Protein AF-A0A6A5ACH9-F1 (afdb_monomer_lite)

pLDDT: mean 72.65, std 21.01, range [27.64, 95.56]

Structure (mmCIF, N/CA/C/O backbone):
data_AF-A0A6A5ACH9-F1
#
_entry.id   AF-A0A6A5ACH9-F1
#
loop_
_atom_site.group_PDB
_atom_site.id
_atom_site.type_symbol
_atom_site.label_atom_id
_atom_site.label_alt_id
_atom_site.label_comp_id
_atom_site.label_asym_id
_atom_site.label_entity_id
_atom_site.label_seq_id
_atom_site.pdbx_PDB_ins_code
_atom_site.Cartn_x
_atom_site.Cartn_y
_atom_site.Cartn_z
_atom_site.occupancy
_atom_site.B_iso_or_equiv
_atom_site.auth_seq_id
_atom_site.auth_comp_id
_atom_site.auth_asym_id
_atom_site.auth_atom_id
_atom_site.pdbx_PDB_model_num
ATOM 1 N N . MET A 1 1 ? -10.167 -2.048 33.222 1.00 48.50 1 MET A N 1
ATOM 2 C CA . MET A 1 1 ? -8.879 -2.148 32.497 1.00 48.50 1 MET A CA 1
ATOM 3 C C . MET A 1 1 ? -8.522 -0.881 31.707 1.00 48.50 1 MET A C 1
ATOM 5 O O . MET A 1 1 ? -7.347 -0.574 31.632 1.00 48.50 1 MET A O 1
ATOM 9 N N . LEU A 1 2 ? -9.482 -0.082 31.213 1.00 47.81 2 LEU A N 1
ATOM 10 C CA . LEU A 1 2 ? -9.213 1.185 30.493 1.00 47.81 2 LEU A CA 1
ATOM 11 C C . LEU A 1 2 ? -8.989 2.432 31.388 1.00 47.81 2 LEU A C 1
ATOM 13 O O . LEU A 1 2 ? -8.495 3.450 30.918 1.00 47.81 2 LEU A O 1
ATOM 17 N N . GLU A 1 3 ? -9.281 2.354 32.691 1.00 50.78 3 GLU A N 1
ATOM 18 C CA . GLU A 1 3 ? -9.073 3.447 33.671 1.00 50.78 3 GLU A CA 1
ATOM 19 C C . GLU A 1 3 ? -7.608 3.620 34.133 1.00 50.78 3 GLU A C 1
ATOM 21 O O . GLU A 1 3 ? -7.278 4.561 34.860 1.00 50.78 3 GLU A O 1
ATOM 26 N N . GLY A 1 4 ? -6.711 2.706 33.745 1.00 44.31 4 GLY A N 1
ATOM 27 C CA . GLY A 1 4 ? -5.273 2.834 34.016 1.00 44.31 4 GLY A CA 1
ATOM 28 C C . GLY A 1 4 ? -4.595 3.850 33.094 1.00 44.31 4 GLY A C 1
ATOM 29 O O . GLY A 1 4 ? -3.718 4.595 33.520 1.00 44.31 4 GLY A O 1
ATOM 30 N N . TRP A 1 5 ? -5.057 3.953 31.846 1.00 49.12 5 TRP A N 1
ATOM 31 C CA . TRP A 1 5 ? -4.367 4.715 30.805 1.00 49.12 5 TRP A CA 1
ATOM 32 C C . TRP A 1 5 ? -4.503 6.241 30.966 1.00 49.12 5 TRP A C 1
ATOM 34 O O . TRP A 1 5 ? -3.540 6.975 30.750 1.00 49.12 5 TRP A O 1
ATOM 44 N N . LYS A 1 6 ? -5.643 6.739 31.474 1.00 50.31 6 LYS A N 1
ATOM 45 C CA . LYS A 1 6 ? -5.823 8.181 31.754 1.00 50.31 6 LYS A CA 1
ATOM 46 C C . LYS A 1 6 ? -4.863 8.722 32.823 1.00 50.31 6 LYS A C 1
ATOM 48 O O . LYS A 1 6 ? -4.535 9.905 32.791 1.00 50.31 6 LYS A O 1
ATOM 53 N N . ARG A 1 7 ? -4.393 7.884 33.758 1.00 49.78 7 ARG A N 1
ATOM 54 C CA . ARG A 1 7 ? -3.519 8.324 34.864 1.00 49.78 7 ARG A CA 1
ATOM 55 C C . ARG A 1 7 ? -2.074 8.565 34.432 1.00 49.78 7 ARG A C 1
ATOM 57 O O . ARG A 1 7 ? -1.426 9.447 34.984 1.00 49.78 7 ARG A O 1
ATOM 64 N N . HIS A 1 8 ? -1.589 7.855 33.415 1.00 46.91 8 HIS A N 1
ATOM 65 C CA . HIS A 1 8 ? -0.222 8.040 32.920 1.00 46.91 8 HIS A CA 1
ATOM 66 C C . HIS A 1 8 ? -0.075 9.258 31.995 1.00 46.91 8 HIS A C 1
ATOM 68 O O . HIS A 1 8 ? 0.982 9.878 31.983 1.00 46.91 8 HIS A O 1
ATOM 74 N N . ALA A 1 9 ? -1.143 9.677 31.305 1.00 51.69 9 ALA A N 1
ATOM 75 C CA . ALA A 1 9 ? -1.126 10.889 30.479 1.00 51.69 9 ALA A CA 1
ATOM 76 C C . ALA A 1 9 ? -1.218 12.201 31.293 1.00 51.69 9 ALA A C 1
ATOM 78 O O . ALA A 1 9 ? -0.785 13.249 30.818 1.00 51.69 9 ALA A O 1
ATOM 79 N N . ALA A 1 10 ? -1.760 12.163 32.518 1.00 45.56 10 ALA A N 1
ATOM 80 C CA . ALA A 1 10 ? -1.942 13.351 33.362 1.00 45.56 10 ALA A CA 1
ATOM 81 C C . ALA A 1 10 ? -0.719 13.695 34.239 1.00 45.56 10 ALA A C 1
ATOM 83 O O . ALA A 1 10 ? -0.512 14.860 34.565 1.00 45.56 10 ALA A O 1
ATOM 84 N N . ASN A 1 11 ? 0.124 12.713 34.581 1.00 41.78 11 ASN A N 1
ATOM 85 C CA . ASN A 1 11 ? 1.263 12.902 35.493 1.00 41.78 11 ASN A CA 1
ATOM 86 C C . ASN A 1 11 ? 2.540 13.464 34.834 1.00 41.78 11 ASN A C 1
ATOM 88 O O . ASN A 1 11 ? 3.544 13.655 35.513 1.00 41.78 11 ASN A O 1
ATOM 92 N N . GLY A 1 12 ? 2.518 13.765 33.531 1.00 38.44 12 GLY A N 1
ATOM 93 C CA . GLY A 1 12 ? 3.662 14.338 32.807 1.00 38.44 12 GLY A CA 1
ATOM 94 C C . GLY A 1 12 ? 3.820 15.861 32.921 1.00 38.44 12 GLY A C 1
ATOM 95 O O . GLY A 1 12 ? 4.701 16.424 32.277 1.00 38.44 12 GLY A O 1
ATOM 96 N N . LYS A 1 13 ? 2.968 16.557 33.688 1.00 44.19 13 LYS A N 1
ATOM 97 C CA . LYS A 1 13 ? 3.004 18.025 33.816 1.00 44.19 13 LYS A CA 1
ATOM 98 C C . LYS A 1 13 ? 2.769 18.500 35.248 1.00 44.19 13 LYS A C 1
ATOM 100 O O . LYS A 1 13 ? 1.754 19.126 35.510 1.00 44.19 13 LYS A O 1
ATOM 105 N N . THR A 1 14 ? 3.716 18.284 36.155 1.00 36.59 14 THR A N 1
ATOM 106 C CA . THR A 1 14 ? 3.817 19.109 37.375 1.00 36.59 14 THR A CA 1
ATOM 107 C C . THR A 1 14 ? 5.242 19.078 37.916 1.00 36.59 14 THR A C 1
ATOM 109 O O . THR A 1 14 ? 5.648 18.093 38.529 1.00 36.59 14 THR A O 1
ATOM 112 N N . LEU A 1 15 ? 5.985 20.169 37.722 1.00 35.44 15 LEU A N 1
ATOM 113 C CA . LEU A 1 15 ? 7.202 20.468 38.473 1.00 35.44 15 LEU A CA 1
ATOM 114 C C . LEU A 1 15 ? 7.082 21.869 39.092 1.00 35.44 15 LEU A C 1
ATOM 116 O O . LEU A 1 15 ? 7.004 22.854 38.363 1.00 35.44 15 LEU A O 1
ATOM 120 N N . SER A 1 16 ? 7.161 21.904 40.430 1.00 30.75 16 SER A N 1
ATOM 121 C CA . SER A 1 16 ? 7.365 23.064 41.327 1.00 30.75 16 SER A CA 1
ATOM 122 C C . SER A 1 16 ? 6.200 24.078 41.384 1.00 30.75 16 SER A C 1
ATOM 124 O O . SER A 1 16 ? 5.594 24.369 40.366 1.00 30.75 16 SER A O 1
ATOM 126 N N . THR A 1 17 ? 5.754 24.625 42.518 1.00 29.67 17 THR A N 1
ATOM 127 C CA . THR A 1 17 ? 6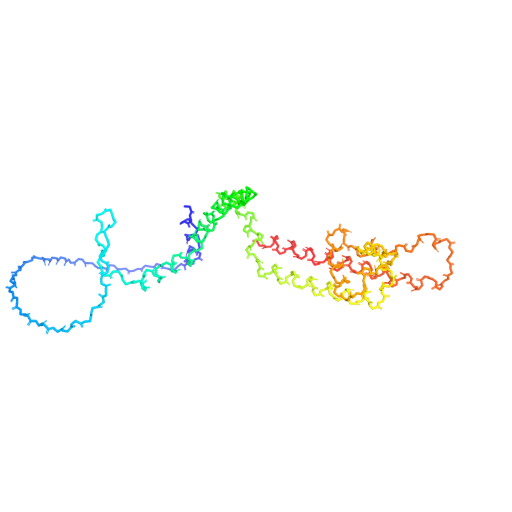.406 25.030 43.778 1.00 29.67 17 THR A CA 1
ATOM 128 C C . THR A 1 17 ? 5.392 25.034 44.950 1.00 29.67 17 THR A C 1
ATOM 130 O O . THR A 1 17 ? 4.183 25.090 44.754 1.00 29.67 17 THR A O 1
ATOM 133 N N . SER A 1 18 ? 5.907 24.962 46.181 1.00 30.06 18 SER A N 1
ATOM 134 C CA . SER A 1 18 ? 5.222 25.023 47.498 1.00 30.06 18 SER A CA 1
ATOM 135 C C . SER A 1 18 ? 5.418 26.428 48.135 1.00 30.06 18 SER A C 1
ATOM 137 O O . SER A 1 18 ? 6.203 27.185 47.558 1.00 30.06 18 SER A O 1
ATOM 139 N N . PRO A 1 19 ? 4.992 26.759 49.383 1.00 45.00 19 PRO A N 1
ATOM 140 C CA . PRO A 1 19 ? 3.707 26.620 50.112 1.00 45.00 19 PRO A CA 1
ATOM 141 C C . PRO A 1 19 ? 3.198 27.969 50.714 1.00 45.00 19 PRO A C 1
ATOM 143 O O . PRO A 1 19 ? 3.936 28.950 50.757 1.00 45.00 19 PRO A O 1
ATOM 146 N N . GLY A 1 20 ? 1.994 28.008 51.316 1.00 27.64 20 GLY A N 1
ATOM 147 C CA . GLY A 1 20 ? 1.653 29.080 52.274 1.00 27.64 20 GLY A CA 1
ATOM 148 C C . GLY A 1 20 ? 0.203 29.172 52.786 1.00 27.64 20 GLY A C 1
ATOM 149 O O . GLY A 1 20 ? -0.678 29.576 52.046 1.00 27.64 20 GLY A O 1
ATOM 150 N N . HIS A 1 21 ? 0.047 28.899 54.090 1.00 30.17 21 HIS A N 1
ATOM 151 C CA . HIS A 1 21 ? -0.890 29.466 55.088 1.00 30.17 21 HIS A CA 1
ATOM 152 C C . HIS A 1 21 ? -2.414 29.158 55.153 1.00 30.17 21 HIS A C 1
ATOM 154 O O . HIS A 1 21 ? -3.197 29.475 54.270 1.00 30.17 21 HIS A O 1
ATOM 160 N N . ALA A 1 22 ? -2.750 28.556 56.310 1.00 30.62 22 ALA A N 1
ATOM 161 C CA . ALA A 1 22 ? -3.884 28.680 57.244 1.00 30.62 22 ALA A CA 1
ATOM 162 C C . ALA A 1 22 ? -5.086 29.597 56.925 1.00 30.62 22 ALA A C 1
ATOM 164 O O . ALA A 1 22 ? -4.898 30.738 56.530 1.00 30.62 22 ALA A O 1
ATOM 165 N N . ASP A 1 23 ? -6.309 29.121 57.230 1.00 32.22 23 ASP A N 1
ATOM 166 C CA . ASP A 1 23 ? -7.127 29.645 58.348 1.00 32.22 23 ASP A CA 1
ATOM 167 C C . ASP A 1 23 ? -8.484 28.907 58.541 1.00 32.22 23 ASP A C 1
ATOM 169 O O . ASP A 1 23 ? -9.259 28.702 57.614 1.00 32.22 23 ASP A O 1
ATOM 173 N N . THR A 1 24 ? -8.705 28.482 59.792 1.00 34.56 24 THR A N 1
ATOM 174 C CA . THR A 1 24 ? -9.874 28.676 60.687 1.00 34.56 24 THR A CA 1
ATOM 175 C C . THR A 1 24 ? -11.333 28.312 60.277 1.00 34.56 24 THR A C 1
ATOM 177 O O . THR A 1 24 ? -11.920 28.839 59.341 1.00 34.56 24 THR A O 1
ATOM 180 N N . PHE A 1 25 ? -11.937 27.444 61.114 1.00 29.47 25 PHE A N 1
ATOM 181 C CA . PHE A 1 25 ? -13.373 27.125 61.382 1.00 29.47 25 PHE A CA 1
ATOM 182 C C . PHE A 1 25 ? -14.210 28.387 61.804 1.00 29.47 25 PHE A C 1
ATOM 184 O O . PHE A 1 25 ? -13.578 29.432 61.929 1.00 29.47 25 PHE A O 1
ATOM 191 N N . PRO A 1 26 ? -15.541 28.383 62.150 1.00 46.25 26 PRO A N 1
ATOM 192 C CA . PRO A 1 26 ? -16.513 27.283 62.343 1.00 46.25 26 PRO A CA 1
ATOM 193 C C . PRO A 1 26 ? -18.017 27.510 61.926 1.00 46.25 26 PRO A C 1
ATOM 195 O O . PRO A 1 26 ? -18.515 28.618 61.786 1.00 46.25 26 PRO A O 1
ATOM 198 N N . SER A 1 27 ? -18.765 26.391 61.899 1.00 32.97 27 SER A N 1
ATOM 199 C CA . SER A 1 27 ? -20.094 26.109 62.517 1.00 32.97 27 SER A CA 1
ATOM 200 C C . SER A 1 27 ? -21.461 26.723 62.103 1.00 32.97 27 SER A C 1
ATOM 202 O O . SER A 1 27 ? -21.700 27.918 62.201 1.00 32.97 27 SER A O 1
ATOM 204 N N . HIS A 1 28 ? -22.414 25.777 61.982 1.00 34.25 28 HIS A N 1
ATOM 205 C CA . HIS A 1 28 ? -23.755 25.688 62.609 1.00 34.25 28 HIS A CA 1
ATOM 206 C C . HIS A 1 28 ? -25.014 26.339 61.984 1.00 34.25 28 HIS A C 1
ATOM 208 O O . HIS A 1 28 ? -25.206 27.545 62.033 1.00 34.25 28 HIS A O 1
ATOM 214 N N . ARG A 1 29 ? -25.983 25.449 61.668 1.00 33.88 29 ARG A N 1
ATOM 215 C CA . ARG A 1 29 ? -27.357 25.348 62.241 1.00 33.88 29 ARG A CA 1
ATOM 216 C C . ARG A 1 29 ? -28.496 25.299 61.196 1.00 33.88 29 ARG A C 1
ATOM 218 O O . ARG A 1 29 ? -28.658 26.178 60.365 1.00 33.88 29 ARG A O 1
ATOM 225 N N . SER A 1 30 ? -29.313 24.254 61.313 1.00 33.53 30 SER A N 1
ATOM 226 C CA . SER A 1 30 ? -30.684 24.056 60.796 1.00 33.53 30 SER A CA 1
ATOM 227 C C . SER A 1 30 ? -31.662 24.059 62.006 1.00 33.53 30 SER A C 1
ATOM 229 O O . SER A 1 30 ? -31.142 24.122 63.129 1.00 33.53 30 SER A O 1
ATOM 231 N N . PRO A 1 31 ? -33.008 23.868 61.927 1.00 50.44 31 PRO A N 1
ATOM 232 C CA . PRO A 1 31 ? -34.085 24.033 60.905 1.00 50.44 31 PRO A CA 1
ATOM 233 C C . PRO A 1 31 ? -35.339 24.746 61.570 1.00 50.44 31 PRO A C 1
ATOM 235 O O . PRO A 1 31 ? -35.072 25.544 62.469 1.00 50.44 31 PRO A O 1
ATOM 238 N N . PRO A 1 32 ? -36.668 24.447 61.381 1.00 48.75 32 PRO A N 1
ATOM 239 C CA . PRO A 1 32 ? -37.571 24.032 60.268 1.00 48.75 32 PRO A CA 1
ATOM 240 C C . PRO A 1 32 ? -38.827 25.002 60.121 1.00 48.75 32 PRO A C 1
ATOM 242 O O . PRO A 1 32 ? -38.612 26.206 60.194 1.00 48.75 32 PRO A O 1
ATOM 245 N N . PRO A 1 33 ? -40.111 24.580 59.893 1.00 53.12 33 PRO A N 1
ATOM 246 C CA . PRO A 1 33 ? -40.878 24.645 58.622 1.00 53.12 33 PRO A CA 1
ATOM 247 C C . PRO A 1 33 ? -42.229 25.434 58.702 1.00 53.12 33 PRO A C 1
ATOM 249 O O . PRO A 1 33 ? -42.594 25.857 59.788 1.00 53.12 33 PRO A O 1
ATOM 252 N N . LEU A 1 34 ? -43.009 25.578 57.602 1.00 31.58 34 LEU A N 1
ATOM 253 C CA . LEU A 1 34 ? -44.487 25.351 57.538 1.00 31.58 34 LEU A CA 1
ATOM 254 C C . LEU A 1 34 ? -45.177 25.771 56.205 1.00 31.58 34 LEU A C 1
ATOM 256 O O . LEU A 1 34 ? -44.780 26.725 55.549 1.00 31.58 34 LEU A O 1
ATOM 260 N N . SER A 1 35 ? -46.296 25.070 55.942 1.00 34.38 35 SER A N 1
ATOM 261 C CA . SER A 1 35 ? -47.543 25.415 55.209 1.00 34.38 35 SER A CA 1
ATOM 262 C C . SER A 1 35 ? -47.620 25.479 53.664 1.00 34.38 35 SER A C 1
ATOM 264 O O . SER A 1 35 ? -47.123 26.398 53.024 1.00 34.38 35 SER A O 1
ATOM 266 N N . GLN A 1 36 ? -48.397 24.535 53.104 1.00 34.34 36 GLN A N 1
ATOM 267 C CA . GLN A 1 36 ? -49.281 24.653 51.914 1.00 34.34 36 GLN A CA 1
ATOM 268 C C . GLN A 1 36 ? -50.537 25.524 52.259 1.00 34.34 36 GLN A C 1
ATOM 270 O O . GLN A 1 36 ? -50.683 25.783 53.457 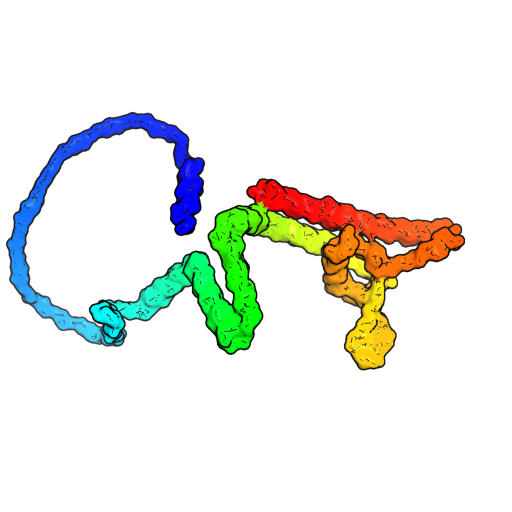1.00 34.34 36 GLN A O 1
ATOM 275 N N . PRO A 1 37 ? -51.489 25.921 51.356 1.00 41.09 37 PRO A N 1
ATOM 276 C CA . PRO A 1 37 ? -51.809 25.381 50.017 1.00 41.09 37 PRO A CA 1
ATOM 277 C C . PRO A 1 37 ? -52.261 26.373 48.893 1.00 41.09 37 PRO A C 1
ATOM 279 O O . PRO A 1 37 ? -52.573 27.536 49.112 1.00 41.09 37 PRO A O 1
ATOM 282 N N . SER A 1 38 ? -52.341 25.815 47.673 1.00 32.03 38 SER A N 1
ATOM 283 C CA . SER A 1 38 ? -53.278 26.069 46.549 1.00 32.03 38 SER A CA 1
ATOM 284 C C . SER A 1 38 ? -53.571 27.491 46.034 1.00 32.03 38 SER A C 1
ATOM 286 O O . SER A 1 38 ? -54.345 28.223 46.636 1.00 32.03 38 SER A O 1
ATOM 288 N N . THR A 1 39 ? -53.183 27.759 44.779 1.00 33.91 39 THR A N 1
ATOM 289 C CA . THR A 1 39 ? -54.060 28.416 43.786 1.00 33.91 39 THR A CA 1
ATOM 290 C C . THR A 1 39 ? -53.836 27.818 42.393 1.00 33.91 39 THR A C 1
ATOM 292 O O . THR A 1 39 ? -52.716 27.594 41.944 1.00 33.91 39 THR A O 1
ATOM 295 N N . SER A 1 40 ? -54.948 27.494 41.745 1.00 33.50 40 SER A N 1
ATOM 296 C CA . SER A 1 40 ? -55.094 26.944 40.401 1.00 33.50 40 SER A CA 1
ATOM 297 C C . SER A 1 40 ? -54.802 27.981 39.316 1.00 33.50 40 SER A C 1
ATOM 299 O O . SER A 1 40 ? -55.417 29.046 39.325 1.00 33.50 40 SER A O 1
ATOM 301 N N . ILE A 1 41 ? -53.983 27.631 38.320 1.00 35.97 41 ILE A N 1
ATOM 302 C CA . ILE A 1 41 ? -54.040 28.253 36.991 1.00 35.97 41 ILE A CA 1
ATOM 303 C C . ILE A 1 41 ? -54.095 27.140 35.947 1.00 35.97 41 ILE A C 1
ATOM 305 O O . ILE A 1 41 ? -53.130 26.421 35.702 1.00 35.97 41 ILE A O 1
ATOM 309 N N . THR A 1 42 ? -55.274 27.002 35.355 1.00 39.81 42 THR A N 1
ATOM 310 C CA . THR A 1 42 ? -55.555 26.230 34.151 1.00 39.81 42 THR A CA 1
ATOM 311 C C . THR A 1 42 ? -55.034 27.025 32.955 1.00 39.81 42 THR A C 1
ATOM 313 O O . THR A 1 42 ? -55.615 28.050 32.608 1.00 39.81 42 THR A O 1
ATOM 316 N N . THR A 1 43 ? -53.975 26.565 32.292 1.00 35.00 43 THR A N 1
ATOM 317 C CA . THR A 1 43 ? -53.620 27.048 30.950 1.00 35.00 43 THR A CA 1
ATOM 318 C C . THR A 1 43 ? -53.213 25.892 30.037 1.00 35.00 43 THR A C 1
ATOM 320 O O . THR A 1 43 ? -52.173 25.266 30.191 1.00 35.00 43 THR A O 1
ATOM 323 N N . LEU A 1 44 ? -54.103 25.652 29.070 1.00 33.38 44 LEU A N 1
ATOM 324 C CA . LEU A 1 44 ? -53.854 25.232 27.690 1.00 33.38 44 LEU A CA 1
ATOM 325 C C . LEU A 1 44 ? -53.005 23.971 27.460 1.00 33.38 44 LEU A C 1
ATOM 327 O O . LEU A 1 44 ? -51.779 23.974 27.403 1.00 33.38 44 LEU A O 1
ATOM 331 N N . SER A 1 45 ? -53.745 22.902 27.172 1.00 40.78 45 SER A N 1
ATOM 332 C CA . SER A 1 45 ? -53.318 21.693 26.482 1.00 40.78 45 SER A CA 1
ATOM 333 C C . SER A 1 45 ? -52.490 21.982 25.221 1.00 40.78 45 SER A C 1
ATOM 335 O O . SER A 1 45 ? -53.032 22.336 24.176 1.00 40.78 45 SER A O 1
ATOM 337 N N . HIS A 1 46 ? -51.192 21.705 25.288 1.00 38.25 46 HIS A N 1
ATOM 338 C CA . HIS A 1 46 ? -50.474 21.100 24.171 1.00 38.25 46 HIS A CA 1
ATOM 339 C C . HIS A 1 46 ? -50.196 19.656 24.576 1.00 38.25 46 HIS A C 1
ATOM 341 O O . HIS A 1 46 ? -49.295 19.379 25.366 1.00 38.25 46 HIS A O 1
ATOM 347 N N . SER A 1 47 ? -51.021 18.738 24.081 1.00 41.94 47 SER A N 1
ATOM 348 C CA . SER A 1 47 ? -50.860 17.294 24.224 1.00 41.94 47 SER A CA 1
ATOM 349 C C . SER A 1 47 ? -49.574 16.837 23.526 1.00 41.94 47 SER A C 1
ATOM 351 O O . SER A 1 47 ? -49.578 16.351 22.398 1.00 41.94 47 SER A O 1
ATOM 353 N N . ALA A 1 48 ? -48.438 16.985 24.208 1.00 45.72 48 ALA A N 1
ATOM 354 C CA . ALA A 1 48 ? -47.290 16.135 23.954 1.00 45.72 48 ALA A CA 1
ATOM 355 C C . ALA A 1 48 ? -47.708 14.725 24.380 1.00 45.72 48 ALA A C 1
ATOM 357 O O . ALA A 1 48 ? -48.040 14.513 25.543 1.00 45.72 48 ALA A O 1
ATOM 358 N N . ALA A 1 49 ? -47.771 13.787 23.436 1.00 46.34 49 ALA A N 1
ATOM 359 C CA . ALA A 1 49 ? -48.071 12.391 23.718 1.00 46.34 49 ALA A CA 1
ATOM 360 C C . ALA A 1 49 ? -47.049 11.842 24.733 1.00 46.34 49 ALA A C 1
ATOM 362 O O . ALA A 1 49 ? -45.930 11.473 24.373 1.00 46.34 49 ALA A O 1
ATOM 363 N N . ALA A 1 50 ? -47.419 11.855 26.015 1.00 48.03 50 ALA A N 1
ATOM 364 C CA . ALA A 1 50 ? -46.668 11.239 27.092 1.00 48.03 50 ALA A CA 1
ATOM 365 C C . ALA A 1 50 ? -46.834 9.726 26.944 1.00 48.03 50 ALA A C 1
ATOM 367 O O . ALA A 1 50 ? -47.900 9.175 27.216 1.00 48.03 50 ALA A O 1
ATOM 368 N N . TYR A 1 51 ? -45.803 9.051 26.441 1.00 54.81 51 TYR A N 1
ATOM 369 C CA . TYR A 1 51 ? -45.765 7.598 26.480 1.00 54.81 51 TYR A CA 1
ATOM 370 C C . TYR A 1 51 ? -45.258 7.194 27.865 1.00 54.81 51 TYR A C 1
ATOM 372 O O . TYR A 1 51 ? -44.067 7.241 28.153 1.00 54.81 51 TYR A O 1
ATOM 380 N N . ASN A 1 52 ? -46.179 6.838 28.755 1.00 51.94 52 ASN A N 1
ATOM 381 C CA . ASN A 1 52 ? -45.819 6.195 30.011 1.00 51.94 52 ASN A CA 1
ATOM 382 C C . ASN A 1 52 ? -45.648 4.705 29.714 1.00 51.94 52 ASN A C 1
ATOM 384 O O . ASN A 1 52 ? -46.622 4.003 29.444 1.00 51.94 52 ASN A O 1
ATOM 388 N N . TRP A 1 53 ? -44.403 4.235 29.698 1.00 53.88 53 TRP A N 1
ATOM 389 C CA . TRP A 1 53 ? -44.072 2.819 29.537 1.00 53.88 53 TRP A CA 1
ATOM 390 C C . TRP A 1 53 ? -43.348 2.329 30.787 1.00 53.88 53 TRP A C 1
ATOM 392 O O . TRP A 1 53 ? -42.341 2.899 31.205 1.00 53.88 53 TRP A O 1
ATOM 402 N N . THR A 1 54 ? -43.876 1.268 31.391 1.00 55.56 54 THR A N 1
ATOM 403 C CA . THR A 1 54 ? -43.328 0.624 32.584 1.00 55.56 54 THR A CA 1
ATOM 404 C C . THR A 1 54 ? -42.593 -0.646 32.183 1.00 55.56 54 THR A C 1
ATOM 406 O O . THR A 1 54 ? -43.200 -1.642 31.800 1.00 55.56 54 THR A O 1
ATOM 409 N N . ILE A 1 55 ? -41.264 -0.631 32.284 1.00 62.62 55 ILE A N 1
ATOM 410 C CA . ILE A 1 55 ? -40.434 -1.830 32.115 1.00 62.62 55 ILE A CA 1
ATOM 411 C C . ILE A 1 55 ? -39.818 -2.142 33.481 1.00 62.62 55 ILE A C 1
ATOM 413 O O . ILE A 1 55 ? -39.056 -1.343 34.019 1.00 62.62 55 ILE A O 1
ATOM 417 N N . GLY A 1 56 ? -40.188 -3.281 34.074 1.00 60.59 56 GLY A N 1
ATOM 418 C CA . GLY A 1 56 ? -39.580 -3.775 35.318 1.00 60.59 56 GLY A CA 1
ATOM 419 C C . GLY A 1 56 ? -39.812 -2.916 36.572 1.00 60.59 56 GLY A C 1
ATOM 420 O O . GLY A 1 56 ? -38.980 -2.936 37.470 1.00 60.59 56 GLY A O 1
ATOM 421 N N . GLY A 1 57 ? -40.907 -2.149 36.645 1.00 60.41 57 GLY A N 1
ATOM 422 C CA . GLY A 1 57 ? -41.246 -1.325 37.819 1.00 60.41 57 GLY A CA 1
ATOM 423 C C . GLY A 1 57 ? -40.623 0.077 37.842 1.00 60.41 57 GLY A C 1
ATOM 424 O O . GLY A 1 57 ? -40.865 0.831 38.781 1.00 60.41 57 GLY A O 1
ATOM 425 N N . VAL A 1 58 ? -39.876 0.459 36.803 1.00 62.91 58 VAL A N 1
ATOM 426 C CA . VAL A 1 58 ? -39.349 1.820 36.629 1.00 62.91 58 VAL A CA 1
ATOM 427 C C . VAL A 1 58 ? -40.351 2.638 35.807 1.00 62.91 58 VAL A C 1
ATOM 429 O O . VAL A 1 58 ? -40.686 2.266 34.681 1.00 62.91 58 VAL A O 1
ATOM 432 N N . GLN A 1 59 ? -40.872 3.725 36.386 1.00 59.50 59 GLN A N 1
ATOM 433 C CA . GLN A 1 59 ? -41.799 4.649 35.723 1.00 59.50 59 GLN A CA 1
ATOM 434 C C . GLN A 1 59 ? -40.991 5.651 34.891 1.00 59.50 59 GLN A C 1
ATOM 436 O O . GLN A 1 59 ? -40.319 6.524 35.440 1.00 59.50 59 GLN A O 1
ATOM 441 N N . PHE A 1 60 ? -41.024 5.511 33.566 1.00 62.09 60 PHE A N 1
ATOM 442 C CA . PHE A 1 60 ? -40.394 6.461 32.652 1.00 62.09 60 PHE A CA 1
ATOM 443 C C . PHE A 1 60 ? -41.412 7.530 32.257 1.00 62.09 60 PHE A C 1
ATOM 445 O O . PHE A 1 60 ? -42.167 7.364 31.303 1.00 62.09 60 PHE A O 1
ATOM 452 N N . GLU A 1 61 ? -41.449 8.621 33.017 1.00 61.94 61 GLU A N 1
ATOM 453 C CA . GLU A 1 61 ? -42.354 9.743 32.774 1.00 61.94 61 GLU A CA 1
ATOM 454 C C . GLU A 1 61 ? -41.669 10.799 31.886 1.00 61.94 61 GLU A C 1
ATOM 456 O O . GLU A 1 61 ? -40.536 11.209 32.140 1.00 61.94 61 GLU A O 1
ATOM 461 N N . ASN A 1 62 ? -42.342 11.235 30.815 1.00 60.59 62 ASN A N 1
ATOM 462 C CA . ASN A 1 62 ? -41.897 12.313 29.915 1.00 60.59 62 ASN A CA 1
ATOM 463 C C . ASN A 1 62 ? -40.526 12.123 29.231 1.00 60.59 62 ASN A C 1
ATOM 465 O O . ASN A 1 62 ? -39.777 13.086 29.027 1.00 60.59 62 ASN A O 1
ATOM 469 N N . VAL A 1 63 ? -40.182 10.908 28.801 1.00 68.00 63 VAL A N 1
ATOM 470 C CA . VAL A 1 63 ? -38.940 10.711 28.044 1.00 68.00 63 VAL A CA 1
ATOM 471 C C . VAL A 1 63 ? -39.109 11.285 26.631 1.00 68.00 63 VAL A C 1
ATOM 473 O O . VAL A 1 63 ? -39.758 10.717 25.767 1.00 68.00 63 VAL A O 1
ATOM 476 N N . ARG A 1 64 ? -38.541 12.450 26.327 1.00 77.88 64 ARG A N 1
ATOM 477 C CA . ARG A 1 64 ? -38.608 12.987 24.956 1.00 77.88 64 ARG A CA 1
ATOM 478 C C . ARG A 1 64 ? -37.757 12.106 24.029 1.00 77.88 64 ARG A C 1
ATOM 480 O O . ARG A 1 64 ? -36.568 11.935 24.288 1.00 77.88 64 ARG A O 1
ATOM 487 N N . LEU A 1 65 ? -38.326 11.587 22.933 1.00 78.00 65 LEU A N 1
ATOM 488 C CA . LEU A 1 65 ? -37.618 10.706 21.980 1.00 78.00 65 LEU A CA 1
ATOM 489 C C . LEU A 1 65 ? -36.303 11.334 21.476 1.00 78.00 65 LEU A C 1
ATOM 491 O O . LEU A 1 65 ? -35.287 10.664 21.328 1.00 78.00 65 LEU A O 1
ATOM 495 N N . THR A 1 66 ? -36.293 12.659 21.310 1.00 80.50 66 THR A N 1
ATOM 496 C CA . THR A 1 66 ? -35.108 13.458 20.967 1.00 80.50 66 THR A CA 1
ATOM 497 C C . THR A 1 66 ? -33.958 13.290 21.970 1.00 80.50 66 THR A C 1
ATOM 499 O O . THR A 1 66 ? -32.798 13.257 21.565 1.00 80.50 66 THR A O 1
ATOM 502 N N . ASN A 1 67 ? -34.253 13.141 23.265 1.00 83.44 67 ASN A N 1
ATOM 503 C CA . ASN A 1 67 ? -33.245 12.954 24.312 1.00 83.44 67 ASN A CA 1
ATOM 504 C C . ASN A 1 67 ? -32.691 11.525 24.309 1.00 83.44 67 ASN A C 1
ATOM 506 O O . ASN A 1 67 ? -31.499 11.346 24.556 1.00 83.44 67 ASN A O 1
ATOM 510 N N . ILE A 1 68 ? -33.524 10.531 23.971 1.00 85.44 68 ILE A N 1
ATOM 511 C CA . ILE A 1 68 ? -33.075 9.148 23.756 1.00 85.44 68 ILE A CA 1
ATOM 512 C C . ILE A 1 68 ? -32.127 9.103 22.565 1.00 85.44 68 ILE A C 1
ATOM 514 O O . ILE A 1 68 ? -31.020 8.601 22.698 1.00 85.44 68 ILE A O 1
ATOM 518 N N . VAL A 1 69 ? -32.519 9.669 21.421 1.00 86.56 69 VAL A N 1
ATOM 519 C CA . VAL A 1 69 ? -31.683 9.664 20.210 1.00 86.56 69 VAL A CA 1
ATOM 520 C C . VAL A 1 69 ? -30.368 10.410 20.449 1.00 86.56 69 VAL A C 1
ATOM 522 O O . VAL A 1 69 ? -29.311 9.935 20.043 1.00 86.56 69 VAL A O 1
ATOM 525 N N . ARG A 1 70 ? -30.395 11.537 21.174 1.00 84.69 70 ARG A N 1
ATOM 526 C CA . ARG A 1 70 ? -29.176 12.278 21.535 1.00 84.69 70 ARG A CA 1
ATOM 527 C C . ARG A 1 70 ? -28.279 11.493 22.502 1.00 84.69 70 ARG A C 1
ATOM 529 O O . ARG A 1 70 ? -27.064 11.496 22.319 1.00 84.69 70 ARG A O 1
ATOM 536 N N . SER A 1 71 ? -28.861 10.799 23.485 1.00 86.31 71 SER A N 1
ATOM 537 C CA . SER A 1 71 ? -28.120 9.906 24.394 1.00 86.31 71 SER A CA 1
ATOM 538 C C . SER A 1 71 ? -27.535 8.698 23.670 1.00 86.31 71 SER A C 1
ATOM 540 O O . SER A 1 71 ? -26.379 8.355 23.895 1.00 86.31 71 SER A O 1
ATOM 542 N N . LEU A 1 72 ? -28.301 8.080 22.770 1.00 87.31 72 LEU A N 1
ATOM 543 C CA . LEU A 1 72 ? -27.850 6.953 21.962 1.00 87.31 72 LEU A CA 1
ATOM 544 C C . LEU A 1 72 ? -26.719 7.377 21.023 1.00 87.31 72 LEU A C 1
ATOM 546 O O . LEU A 1 72 ? -25.722 6.672 20.914 1.00 87.31 72 LEU A O 1
ATOM 550 N N . GLY A 1 73 ? -26.832 8.561 20.415 1.00 87.00 73 GLY A N 1
ATOM 551 C CA . GLY A 1 73 ? -25.752 9.174 19.650 1.00 87.00 73 GLY A CA 1
ATOM 552 C C . GLY A 1 73 ? -24.491 9.326 20.497 1.00 87.00 73 GLY A C 1
ATOM 553 O O . GLY A 1 73 ? -23.449 8.796 20.132 1.00 87.00 73 GLY A O 1
ATOM 554 N N . PHE A 1 74 ? -24.583 9.959 21.671 1.00 89.06 74 PHE A N 1
ATOM 555 C CA . PHE A 1 74 ? -23.431 10.104 22.569 1.00 89.06 74 PHE A CA 1
ATOM 556 C C . PHE A 1 74 ? -22.807 8.752 22.953 1.00 89.06 74 PHE A C 1
ATOM 558 O O . PHE A 1 74 ? -21.584 8.615 22.962 1.00 89.06 74 PHE A O 1
ATOM 565 N N . LEU A 1 75 ? -23.627 7.732 23.209 1.00 89.19 75 LEU A N 1
ATOM 566 C CA . LEU A 1 75 ? -23.157 6.382 23.515 1.00 89.19 75 LEU A CA 1
ATOM 567 C C . LEU A 1 75 ? -22.414 5.748 22.326 1.00 89.19 75 LEU A C 1
ATOM 569 O O . LEU A 1 75 ? -21.329 5.203 22.516 1.00 89.19 75 LEU A O 1
ATOM 573 N N . LEU A 1 76 ? -22.930 5.898 21.104 1.00 88.19 76 LEU A N 1
ATOM 574 C CA . LEU A 1 76 ? -22.298 5.409 19.871 1.00 88.19 76 LEU A CA 1
ATOM 575 C C . LEU A 1 76 ? -21.086 6.236 19.415 1.00 88.19 76 LEU A C 1
ATOM 577 O O . LEU A 1 76 ? -20.337 5.785 18.560 1.00 88.19 76 LEU A O 1
ATOM 581 N N . LEU A 1 77 ? -20.849 7.423 19.973 1.00 90.81 77 LEU A N 1
ATOM 582 C CA . LEU A 1 77 ? -19.615 8.181 19.736 1.00 90.81 77 LEU A CA 1
ATOM 583 C C . LEU A 1 77 ? -18.440 7.690 20.600 1.00 90.81 77 LEU A C 1
ATOM 585 O O . LEU A 1 77 ? -17.291 8.041 20.332 1.00 90.81 77 LEU A O 1
ATOM 589 N N . ASN A 1 78 ? -18.696 6.886 21.636 1.00 94.50 78 ASN A N 1
ATOM 590 C CA . ASN A 1 78 ? -17.634 6.366 22.489 1.00 94.50 78 ASN A CA 1
ATOM 591 C C . ASN A 1 78 ? -16.973 5.132 21.840 1.00 94.50 78 ASN A C 1
ATOM 593 O O . ASN A 1 78 ? -17.643 4.111 21.666 1.00 94.50 78 ASN A O 1
ATOM 597 N N . PRO A 1 79 ? -15.652 5.146 21.572 1.00 88.75 79 PRO A N 1
ATOM 598 C CA . PRO A 1 79 ? -14.979 4.090 20.804 1.00 88.75 79 PRO A CA 1
ATOM 599 C C . PRO A 1 79 ? -15.055 2.710 21.471 1.00 88.75 79 PRO A C 1
ATOM 601 O O . PRO A 1 79 ? -15.149 1.693 20.794 1.00 88.75 79 PRO A O 1
ATOM 604 N N . VAL A 1 80 ? -15.085 2.673 22.806 1.00 89.12 80 VAL A N 1
ATOM 605 C CA . VAL A 1 80 ? -15.233 1.438 23.591 1.00 89.12 80 VAL A CA 1
ATOM 606 C C . VAL A 1 80 ? -16.596 0.787 23.355 1.00 89.12 80 VAL A C 1
ATOM 608 O O . VAL A 1 80 ? -16.685 -0.425 23.214 1.00 89.12 80 VAL A O 1
ATOM 611 N N . TYR A 1 81 ? -17.668 1.578 23.286 1.00 92.19 81 TYR A N 1
ATOM 612 C CA . TYR A 1 81 ? -19.006 1.040 23.040 1.00 92.19 81 TYR A CA 1
ATOM 613 C C . TYR A 1 81 ? -19.188 0.666 21.572 1.00 92.19 81 TYR A C 1
ATOM 615 O O . TYR A 1 81 ? -19.768 -0.379 21.292 1.00 92.19 81 TYR A O 1
ATOM 623 N N . VAL A 1 82 ? -18.633 1.454 20.644 1.00 92.81 82 VAL A N 1
ATOM 624 C CA . VAL A 1 82 ? -18.592 1.097 19.216 1.00 92.81 82 VAL A CA 1
ATOM 625 C C . VAL A 1 82 ? -17.925 -0.258 19.022 1.00 92.81 82 VAL A C 1
ATOM 627 O O . VAL A 1 82 ? -18.472 -1.096 18.312 1.00 92.81 82 VAL A O 1
ATOM 630 N N . TYR A 1 83 ? -16.804 -0.506 19.703 1.00 92.44 83 TYR A N 1
ATOM 631 C CA . TYR A 1 83 ? -16.121 -1.796 19.672 1.00 92.44 83 TYR A CA 1
ATOM 632 C C . TYR A 1 83 ? -17.051 -2.959 20.049 1.00 92.44 83 TYR A C 1
ATOM 634 O O . TYR A 1 83 ? -17.208 -3.897 19.271 1.00 92.44 83 TYR A O 1
ATOM 642 N N . TYR A 1 84 ? -17.733 -2.876 21.196 1.00 92.69 84 TYR A N 1
ATOM 643 C CA . TYR A 1 84 ? -18.642 -3.938 21.642 1.00 92.69 84 TYR A CA 1
ATOM 644 C C . TYR A 1 84 ? -19.888 -4.086 20.758 1.00 92.69 84 TYR A C 1
ATOM 646 O O . TYR A 1 84 ? -20.346 -5.206 20.536 1.00 92.69 84 TYR A O 1
ATOM 654 N N . VAL A 1 85 ? -20.433 -2.984 20.233 1.00 93.12 85 VAL A N 1
ATOM 655 C CA . VAL A 1 85 ? -21.582 -3.015 19.311 1.00 93.12 85 VAL A CA 1
ATOM 656 C C . VAL A 1 85 ? -21.199 -3.677 17.987 1.00 93.12 85 VAL A C 1
ATOM 658 O O . VAL A 1 85 ? -21.958 -4.506 17.491 1.00 93.12 85 VAL A O 1
ATOM 661 N N . VAL A 1 86 ? -20.022 -3.362 17.437 1.00 92.69 86 VAL A N 1
ATOM 662 C CA . VAL A 1 86 ? -19.496 -4.003 16.219 1.00 92.69 86 VAL A CA 1
ATOM 663 C C . VAL A 1 86 ? -19.173 -5.478 16.469 1.00 92.69 86 VAL A C 1
ATOM 665 O O . VAL A 1 86 ? -19.470 -6.322 15.630 1.00 92.69 86 VAL A O 1
ATOM 668 N N . TYR A 1 87 ? -18.622 -5.816 17.634 1.00 93.38 87 TYR A N 1
ATOM 669 C CA . TYR A 1 87 ? -18.377 -7.206 18.020 1.00 93.38 87 TYR A CA 1
ATOM 670 C C . TYR A 1 87 ? -19.685 -8.015 18.071 1.00 93.38 87 TYR A C 1
ATOM 672 O O . TYR A 1 87 ? -19.794 -9.071 17.451 1.00 93.38 87 TYR A O 1
ATOM 680 N N . LEU A 1 88 ? -20.719 -7.480 18.733 1.00 93.44 88 LEU A N 1
ATOM 681 C CA . LEU A 1 88 ? -22.034 -8.118 18.804 1.00 93.44 88 LEU A CA 1
ATOM 682 C C . LEU A 1 88 ? -22.702 -8.219 17.426 1.00 93.44 88 LEU A C 1
ATOM 684 O O . LEU A 1 88 ? -23.301 -9.248 17.111 1.00 93.44 88 LEU A O 1
ATOM 688 N N . SER A 1 89 ? -22.601 -7.180 16.593 1.00 94.00 89 SER A N 1
ATOM 689 C CA . SER A 1 89 ? -23.189 -7.211 15.253 1.00 94.00 89 SER A CA 1
ATOM 690 C C . SER A 1 89 ? -22.520 -8.270 14.375 1.00 94.00 89 SER A C 1
ATOM 692 O O . SER A 1 89 ? -23.226 -9.023 13.705 1.00 94.00 89 SER A O 1
ATOM 694 N N . MET A 1 90 ? -21.193 -8.414 14.447 1.00 94.31 90 MET A N 1
ATOM 695 C CA . MET A 1 90 ? -20.464 -9.479 13.753 1.00 94.31 90 MET A CA 1
ATOM 696 C C . MET A 1 90 ? -20.855 -10.878 14.252 1.00 94.31 90 MET A C 1
ATOM 698 O O . MET A 1 90 ? -20.927 -11.801 13.442 1.00 94.31 90 MET A O 1
ATOM 702 N N . ALA A 1 91 ? -21.163 -11.054 15.543 1.00 94.56 91 ALA A N 1
ATOM 703 C CA . ALA A 1 91 ? -21.655 -12.328 16.084 1.00 94.56 91 ALA A CA 1
ATOM 704 C C . ALA A 1 91 ? -23.032 -12.702 15.511 1.00 94.56 91 ALA A C 1
ATOM 706 O O . ALA A 1 91 ? -23.252 -13.837 15.084 1.00 94.56 91 ALA A O 1
ATOM 707 N N . ILE A 1 92 ? -23.949 -11.729 15.459 1.00 95.56 92 ILE A N 1
ATOM 708 C CA . ILE A 1 92 ? -25.293 -11.909 14.893 1.00 95.56 92 ILE A CA 1
ATOM 709 C C . ILE A 1 92 ? -25.198 -12.210 13.394 1.00 95.56 92 ILE A C 1
ATOM 711 O O . ILE A 1 92 ? -25.856 -13.133 12.918 1.00 95.56 92 ILE A O 1
ATOM 715 N N . LEU A 1 93 ? -24.348 -11.486 12.655 1.00 95.12 93 LEU A N 1
ATOM 716 C CA . LEU A 1 93 ? -24.095 -11.757 11.238 1.00 95.12 93 LEU A CA 1
ATOM 717 C C . LEU A 1 93 ? -23.444 -13.133 11.018 1.00 95.12 93 LEU A C 1
ATOM 719 O O . LEU A 1 93 ? -23.744 -13.784 10.021 1.00 95.12 93 LEU A O 1
ATOM 723 N N . GLY A 1 94 ? -22.583 -13.600 11.925 1.00 95.38 94 GLY A N 1
ATOM 724 C CA . GLY A 1 94 ? -22.002 -14.944 11.858 1.00 95.38 94 GLY A CA 1
ATOM 725 C C . GLY A 1 94 ? -23.029 -16.051 12.067 1.00 95.38 94 GLY A C 1
ATOM 726 O O . GLY A 1 94 ? -22.994 -17.053 11.358 1.00 95.38 94 GLY A O 1
ATOM 727 N N . PHE A 1 95 ? -23.979 -15.838 12.979 1.00 94.06 95 PHE A N 1
ATOM 728 C CA . PHE A 1 95 ? -25.089 -16.761 13.211 1.00 94.06 95 PHE A CA 1
ATOM 729 C C . PHE A 1 95 ? -26.121 -16.752 12.071 1.00 94.06 95 PHE A C 1
ATOM 731 O O . PHE A 1 95 ? -26.589 -17.810 11.660 1.00 94.06 95 PHE A O 1
ATOM 738 N N . ALA A 1 96 ? -26.481 -15.571 11.559 1.00 95.44 96 ALA A N 1
ATOM 739 C CA . ALA A 1 96 ? -27.531 -15.414 10.549 1.00 95.44 96 ALA A CA 1
ATOM 740 C C . ALA A 1 96 ? -27.039 -15.558 9.095 1.00 95.44 96 ALA A C 1
ATOM 742 O O . ALA A 1 96 ? 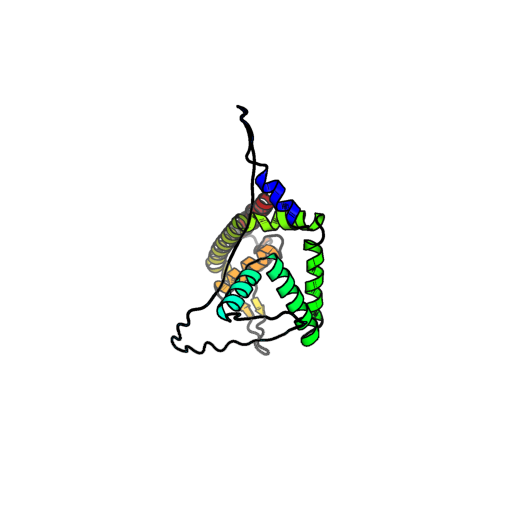-27.832 -15.888 8.218 1.00 95.44 96 ALA A O 1
ATOM 743 N N . GLY A 1 97 ? -25.765 -15.261 8.824 1.00 92.44 97 GLY A N 1
ATOM 744 C CA . GLY A 1 97 ? -25.182 -15.189 7.482 1.00 92.44 97 GLY A CA 1
ATOM 745 C C . GLY A 1 97 ? -24.251 -16.357 7.164 1.00 92.44 97 GLY A C 1
ATOM 746 O O . GLY A 1 97 ? -24.641 -17.291 6.470 1.00 92.44 97 GLY A O 1
ATOM 747 N N . HIS A 1 98 ? -22.995 -16.290 7.623 1.00 94.06 98 HIS A N 1
ATOM 748 C CA . HIS A 1 98 ? -22.002 -17.339 7.370 1.00 94.06 98 HIS A CA 1
ATOM 749 C C . HIS A 1 98 ? -21.053 -17.537 8.556 1.00 94.06 98 HIS A C 1
ATOM 751 O O . HIS A 1 98 ? -20.455 -16.585 9.062 1.00 94.06 98 HIS A O 1
ATOM 757 N N . ASN A 1 99 ? -20.783 -18.806 8.880 1.00 93.19 99 ASN A N 1
ATOM 758 C CA . ASN A 1 99 ? -19.866 -19.229 9.944 1.00 93.19 99 ASN A CA 1
ATOM 759 C C . ASN A 1 99 ? -18.435 -18.653 9.847 1.00 93.19 99 ASN A C 1
ATOM 761 O O . ASN A 1 99 ? -17.729 -18.632 10.849 1.00 93.19 99 ASN A O 1
ATOM 765 N N . PHE A 1 100 ? -17.982 -18.164 8.681 1.00 93.62 100 PHE A N 1
ATOM 766 C CA . PHE A 1 100 ? -16.642 -17.580 8.542 1.00 93.62 100 PHE A CA 1
ATOM 767 C C . PHE A 1 100 ? -16.493 -16.282 9.343 1.00 93.62 100 PHE A C 1
ATOM 769 O O . PHE A 1 100 ? -15.387 -15.944 9.754 1.00 93.62 100 PHE A O 1
ATOM 776 N N . LEU A 1 101 ? -17.591 -15.575 9.629 1.00 92.50 101 LEU A N 1
ATOM 777 C CA . LEU A 1 101 ? -17.542 -14.312 10.369 1.00 92.50 101 LEU A CA 1
ATOM 778 C C . LEU A 1 101 ? -17.162 -14.494 11.846 1.00 92.50 101 LEU A C 1
ATOM 780 O O . LEU A 1 101 ? -16.678 -13.553 12.480 1.00 92.50 101 LEU A O 1
ATOM 784 N N . PHE A 1 102 ? -17.269 -15.713 12.385 1.00 92.38 102 PHE A N 1
ATOM 785 C CA . PHE A 1 102 ? -16.725 -16.021 13.707 1.00 92.38 102 PHE A CA 1
ATOM 786 C C . PHE A 1 102 ? -15.193 -15.892 13.756 1.00 92.38 102 PHE A C 1
ATOM 788 O O . PHE A 1 102 ? -14.655 -15.595 14.819 1.00 92.38 102 PHE A O 1
ATOM 795 N N . ALA A 1 103 ? -14.481 -15.993 12.625 1.00 93.69 103 ALA A N 1
ATOM 796 C CA . ALA A 1 103 ? -13.030 -15.791 12.584 1.00 93.69 103 ALA A CA 1
ATOM 797 C C . ALA A 1 103 ? -12.610 -14.362 12.978 1.00 93.69 103 ALA A C 1
ATOM 799 O O . ALA A 1 103 ? -11.550 -14.179 13.569 1.00 93.69 103 ALA A O 1
ATOM 800 N N . PHE A 1 104 ? -13.447 -13.344 12.743 1.00 91.12 104 PHE A N 1
ATOM 801 C CA . PHE A 1 104 ? -13.145 -11.975 13.184 1.00 91.12 104 PHE A CA 1
ATOM 802 C C . PHE A 1 104 ? -13.123 -11.833 14.709 1.00 91.12 104 PHE A C 1
ATOM 804 O O . PHE A 1 104 ? -12.423 -10.970 15.231 1.00 91.12 104 PHE A O 1
ATOM 811 N N . HIS A 1 105 ? -13.819 -12.708 15.440 1.00 91.81 105 HIS A N 1
ATOM 812 C CA . HIS A 1 105 ? -13.803 -12.689 16.903 1.00 91.81 105 HIS A CA 1
ATOM 813 C C . HIS A 1 105 ? -12.456 -13.150 17.457 1.00 91.81 105 HIS A C 1
ATOM 815 O O . HIS A 1 105 ? -12.106 -12.779 18.572 1.00 91.81 105 HIS A O 1
ATOM 821 N N . LEU A 1 106 ? -11.670 -13.902 16.678 1.00 91.25 106 LEU A N 1
ATOM 822 C CA . LEU A 1 106 ? -10.306 -14.250 17.065 1.00 91.25 106 LEU A CA 1
ATOM 823 C C . LEU A 1 106 ? -9.401 -13.014 17.131 1.00 91.25 106 LEU A C 1
ATOM 825 O O . LEU A 1 106 ? -8.496 -13.003 17.954 1.00 91.25 106 LEU A O 1
ATOM 829 N N . PHE A 1 107 ? -9.646 -11.963 16.339 1.00 90.44 107 PHE A N 1
ATOM 830 C CA . PHE A 1 107 ? -8.846 -10.730 16.381 1.00 90.44 107 PHE A CA 1
ATOM 831 C C . PHE A 1 107 ? -8.943 -10.002 17.738 1.00 90.44 107 PHE A C 1
ATOM 833 O O . PHE A 1 107 ? -7.990 -9.331 18.132 1.00 90.44 107 PHE A O 1
ATOM 840 N N . ASP A 1 108 ? -10.031 -10.200 18.500 1.00 90.81 108 ASP A N 1
ATOM 841 C CA . ASP A 1 108 ? -10.201 -9.675 19.872 1.00 90.81 108 ASP A CA 1
ATOM 842 C C . ASP A 1 108 ? -9.039 -10.081 20.791 1.00 90.81 108 ASP A C 1
ATOM 844 O O . ASP A 1 108 ? -8.655 -9.322 21.681 1.00 90.81 108 ASP A O 1
ATOM 848 N N . ILE A 1 109 ? -8.402 -11.230 20.527 1.00 90.44 109 ILE A N 1
ATOM 849 C CA . ILE A 1 109 ? -7.249 -11.700 21.297 1.00 90.44 109 ILE A CA 1
ATOM 850 C C . ILE A 1 109 ? -6.113 -10.668 21.334 1.00 90.44 109 ILE A C 1
ATOM 852 O O . ILE A 1 109 ? -5.486 -10.480 22.375 1.00 90.44 109 ILE A O 1
ATOM 856 N N . LEU A 1 110 ? -5.889 -9.939 20.235 1.00 90.06 110 LEU A N 1
ATOM 857 C CA . LEU A 1 110 ? -4.818 -8.947 20.124 1.00 90.06 110 LEU A CA 1
ATOM 858 C C . LEU A 1 110 ? -5.067 -7.724 21.014 1.00 90.06 110 LEU A C 1
ATOM 860 O O . LEU A 1 110 ? -4.118 -7.129 21.519 1.00 90.06 110 LEU A O 1
ATOM 864 N N . LEU A 1 111 ? -6.338 -7.372 21.224 1.00 87.56 111 LEU A N 1
ATOM 865 C CA . LEU A 1 111 ? -6.762 -6.230 22.039 1.00 87.56 111 LEU A CA 1
ATOM 866 C C . LEU A 1 111 ? -6.986 -6.607 23.508 1.00 87.56 111 LEU A C 1
ATOM 868 O O . LEU A 1 111 ? -6.980 -5.743 24.386 1.00 87.56 111 LEU A O 1
ATOM 872 N N . ARG A 1 112 ? -7.199 -7.897 23.789 1.00 89.38 112 ARG A N 1
ATOM 873 C CA . ARG A 1 112 ? -7.453 -8.391 25.143 1.00 89.38 112 ARG A CA 1
ATOM 874 C C . ARG A 1 112 ? -6.178 -8.617 25.950 1.00 89.38 112 ARG A C 1
ATOM 876 O O . ARG A 1 112 ? -6.204 -8.460 27.172 1.00 89.38 112 ARG A O 1
ATOM 883 N N . PHE A 1 113 ? -5.081 -8.977 25.286 1.00 94.38 113 PHE A N 1
ATOM 884 C CA . PHE A 1 113 ? -3.788 -9.181 25.932 1.00 94.38 113 PHE A CA 1
ATOM 885 C C 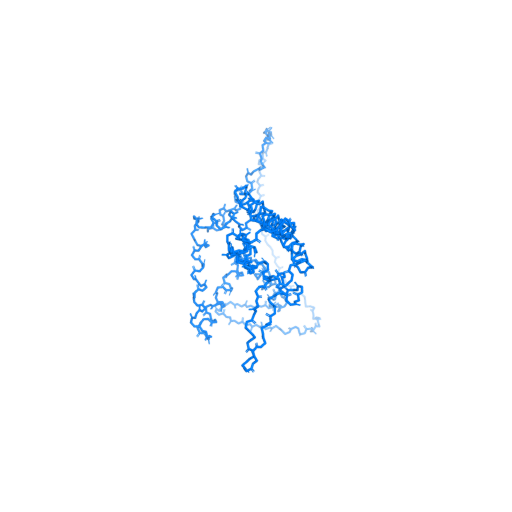. PHE A 1 113 ? -2.939 -7.900 25.915 1.00 94.38 113 PHE A C 1
ATOM 887 O O . PHE A 1 113 ? -2.675 -7.363 24.835 1.00 94.38 113 PHE A O 1
ATOM 894 N N . PRO A 1 114 ? -2.452 -7.433 27.083 1.00 91.62 114 PRO A N 1
ATOM 895 C CA . PRO A 1 114 ? -1.683 -6.192 27.171 1.00 91.62 114 PRO A CA 1
ATOM 896 C C . PRO A 1 114 ? -0.376 -6.256 26.368 1.00 91.62 114 PRO A C 1
ATOM 898 O O . PRO A 1 114 ? -0.037 -5.290 25.694 1.00 91.62 114 PRO A O 1
ATOM 901 N N . GLU A 1 115 ? 0.296 -7.408 26.348 1.00 93.38 115 GLU A N 1
ATOM 902 C CA . GLU A 1 115 ? 1.557 -7.605 25.617 1.00 93.38 115 GLU A CA 1
ATOM 903 C C . GLU A 1 115 ? 1.393 -7.455 24.094 1.00 93.38 115 GLU A C 1
ATOM 905 O O . GLU A 1 115 ? 2.190 -6.801 23.426 1.00 93.38 115 GLU A O 1
ATOM 910 N N . LEU A 1 116 ? 0.315 -8.018 23.534 1.00 89.81 116 LEU A N 1
ATOM 911 C CA . LEU A 1 116 ? 0.016 -7.943 22.098 1.00 89.81 116 LEU A CA 1
ATOM 912 C C . LEU A 1 116 ? -0.448 -6.541 21.693 1.00 89.81 116 LEU A C 1
ATOM 914 O O . LEU A 1 116 ? -0.112 -6.063 20.609 1.00 89.81 116 LEU A O 1
ATOM 918 N N . THR A 1 117 ? -1.167 -5.853 22.583 1.00 89.50 117 THR A N 1
ATOM 919 C CA . THR A 1 117 ? -1.614 -4.477 22.341 1.00 89.50 117 THR A CA 1
ATOM 920 C C . THR A 1 117 ? -0.434 -3.511 22.245 1.00 89.50 117 THR A C 1
ATOM 922 O O . THR A 1 117 ? -0.482 -2.597 21.427 1.00 89.50 117 THR A O 1
ATOM 925 N N . ILE A 1 118 ? 0.644 -3.724 23.011 1.00 91.88 118 ILE A N 1
ATOM 926 C CA . ILE A 1 118 ? 1.870 -2.911 22.918 1.00 91.88 118 ILE A CA 1
ATOM 927 C C . ILE A 1 118 ? 2.478 -3.009 21.513 1.00 91.88 118 ILE A C 1
ATOM 929 O O . ILE A 1 118 ? 2.774 -1.986 20.898 1.00 91.88 118 ILE A O 1
ATOM 933 N N . ILE A 1 119 ? 2.591 -4.227 20.976 1.00 92.44 119 ILE A N 1
ATOM 934 C CA . ILE A 1 119 ? 3.151 -4.473 19.638 1.00 92.44 119 ILE A CA 1
ATOM 935 C C . ILE A 1 119 ? 2.284 -3.816 18.556 1.00 92.44 119 ILE A C 1
ATOM 937 O O . ILE A 1 119 ? 2.795 -3.124 17.677 1.00 92.44 119 ILE A O 1
ATOM 941 N N . VAL A 1 120 ? 0.962 -3.997 18.628 1.00 91.81 120 VAL A N 1
ATOM 942 C CA . VAL A 1 120 ? 0.029 -3.397 17.660 1.00 91.81 120 VAL A CA 1
ATOM 943 C C . VAL A 1 120 ? 0.063 -1.871 17.742 1.00 91.81 120 VAL A C 1
ATOM 945 O O . VAL A 1 120 ? 0.048 -1.198 16.712 1.00 91.81 120 VAL A O 1
ATOM 948 N N . HIS A 1 121 ? 0.140 -1.316 18.951 1.00 90.00 121 HIS A N 1
ATOM 949 C CA . HIS A 1 121 ? 0.201 0.124 19.160 1.00 90.00 121 HIS A CA 1
ATOM 950 C C . HIS A 1 121 ? 1.475 0.736 18.565 1.00 90.00 121 HIS A C 1
ATOM 952 O O . HIS A 1 121 ? 1.375 1.769 17.908 1.00 90.00 121 HIS A O 1
ATOM 958 N N . ALA A 1 122 ? 2.638 0.097 18.726 1.00 90.62 122 ALA A N 1
ATOM 959 C CA . ALA A 1 122 ? 3.900 0.584 18.158 1.00 90.62 122 ALA A CA 1
ATOM 960 C C . ALA A 1 122 ? 3.814 0.796 16.632 1.00 90.62 122 ALA A C 1
ATOM 962 O O . ALA A 1 122 ? 4.287 1.798 16.106 1.00 90.62 122 ALA A O 1
ATOM 963 N N . VAL A 1 123 ? 3.110 -0.090 15.918 1.00 90.75 123 VAL A N 1
ATOM 964 C CA . VAL A 1 123 ? 2.959 0.001 14.455 1.00 90.75 123 VAL A CA 1
ATOM 965 C C . VAL A 1 123 ? 1.790 0.901 14.029 1.00 90.75 123 VAL A C 1
ATOM 967 O O . VAL A 1 123 ? 1.882 1.605 13.023 1.00 90.75 123 VAL A O 1
ATOM 970 N N . ALA A 1 124 ? 0.672 0.887 14.763 1.00 91.25 124 ALA A N 1
ATOM 971 C CA . ALA A 1 124 ? -0.565 1.563 14.357 1.00 91.25 124 ALA A CA 1
ATOM 972 C C . ALA A 1 124 ? -0.669 3.024 14.828 1.00 91.25 124 ALA A C 1
ATOM 974 O O . ALA A 1 124 ? -1.428 3.809 14.255 1.00 91.25 124 ALA A O 1
ATOM 975 N N . TRP A 1 125 ? 0.068 3.415 15.868 1.00 90.62 125 TRP A N 1
ATOM 976 C CA . TRP A 1 125 ? 0.030 4.778 16.397 1.00 90.62 125 TRP A CA 1
ATOM 977 C C . TRP A 1 125 ? 0.657 5.844 15.480 1.00 90.62 125 TRP A C 1
ATOM 979 O O . TRP A 1 125 ? 0.041 6.905 15.317 1.00 90.62 125 TRP A O 1
ATOM 989 N N . PRO A 1 126 ? 1.794 5.600 14.796 1.00 92.31 126 PRO A N 1
ATOM 990 C CA . PRO A 1 126 ? 2.391 6.571 13.880 1.00 92.31 126 PRO A CA 1
ATOM 991 C C . PRO A 1 126 ? 1.701 6.583 12.505 1.00 92.31 126 PRO A C 1
ATOM 993 O O . PRO A 1 126 ? 2.331 6.852 11.482 1.00 92.31 126 PRO A O 1
ATOM 996 N N . TRP A 1 127 ? 0.387 6.328 12.451 1.00 93.06 127 TRP A N 1
ATOM 997 C CA . TRP A 1 127 ? -0.373 6.178 11.205 1.00 93.06 127 TRP A CA 1
ATOM 998 C C . TRP A 1 127 ? -0.258 7.383 10.266 1.00 93.06 127 TRP A C 1
ATOM 1000 O O . TRP A 1 127 ? -0.284 7.216 9.053 1.00 93.06 127 TRP A O 1
ATOM 1010 N N . LYS A 1 128 ? -0.081 8.600 10.796 1.00 94.19 128 LYS A N 1
ATOM 1011 C CA . LYS A 1 128 ? 0.109 9.810 9.978 1.00 94.19 128 LYS A CA 1
ATOM 1012 C C . LYS A 1 128 ? 1.402 9.749 9.165 1.00 94.19 128 LYS A C 1
ATOM 1014 O O . LYS A 1 128 ? 1.383 9.985 7.959 1.00 94.19 128 LYS A O 1
ATOM 1019 N N . SER A 1 129 ? 2.506 9.414 9.826 1.00 92.38 129 SER A N 1
ATOM 1020 C CA . SER A 1 129 ? 3.824 9.292 9.198 1.00 92.38 129 SER A CA 1
ATOM 1021 C C . SER A 1 129 ? 3.883 8.071 8.281 1.00 92.38 129 SER A C 1
ATOM 1023 O O . SER A 1 129 ? 4.429 8.150 7.182 1.00 92.38 129 SER A O 1
ATOM 1025 N N . LEU A 1 130 ? 3.241 6.972 8.689 1.00 92.44 130 LEU A N 1
ATOM 1026 C CA . LEU A 1 130 ? 3.125 5.746 7.903 1.00 92.44 130 LEU A CA 1
ATOM 1027 C C . LEU A 1 130 ? 2.372 5.994 6.588 1.00 92.44 130 LEU A C 1
ATOM 1029 O O . LEU A 1 130 ? 2.875 5.657 5.517 1.00 92.44 130 LEU A O 1
ATOM 1033 N N . VAL A 1 131 ? 1.204 6.643 6.645 1.00 94.00 131 VAL A N 1
ATOM 1034 C CA . VAL A 1 131 ? 0.416 6.983 5.449 1.00 94.00 131 VAL A CA 1
ATOM 1035 C C . VAL A 1 131 ? 1.195 7.922 4.530 1.00 94.00 131 VAL A C 1
ATOM 1037 O O . VAL A 1 131 ? 1.188 7.721 3.320 1.00 94.00 131 VAL A O 1
ATOM 1040 N N . LEU A 1 132 ? 1.916 8.909 5.075 1.00 92.56 132 LEU A N 1
ATOM 1041 C CA . LEU A 1 132 ? 2.742 9.808 4.265 1.00 92.56 132 LEU A CA 1
ATOM 1042 C C . LEU A 1 132 ? 3.873 9.056 3.543 1.00 92.56 132 LEU A C 1
ATOM 1044 O O . LEU A 1 132 ? 4.099 9.286 2.355 1.00 92.56 132 LEU A O 1
ATOM 1048 N N . SER A 1 133 ? 4.545 8.136 4.238 1.00 92.38 133 SER A N 1
ATOM 1049 C CA . SER A 1 133 ? 5.582 7.273 3.657 1.00 92.38 133 SER A CA 1
ATOM 1050 C C . SER A 1 133 ? 5.015 6.373 2.552 1.00 92.38 133 SER A C 1
ATOM 1052 O O . SER A 1 133 ? 5.584 6.292 1.462 1.00 92.38 133 SER A O 1
ATOM 1054 N N . PHE A 1 134 ? 3.837 5.784 2.771 1.00 91.81 134 PHE A N 1
ATOM 1055 C CA . PHE A 1 134 ? 3.138 4.999 1.753 1.00 91.81 134 PHE A CA 1
ATOM 1056 C C . PHE A 1 134 ? 2.735 5.844 0.532 1.00 91.81 134 PHE A C 1
ATOM 1058 O O . PHE A 1 134 ? 2.896 5.407 -0.607 1.00 91.81 134 PHE A O 1
ATOM 1065 N N . CYS A 1 135 ? 2.264 7.076 0.738 1.00 94.12 135 CYS A N 1
ATOM 1066 C CA . CYS A 1 135 ? 1.977 8.010 -0.352 1.00 94.12 135 CYS A CA 1
ATOM 1067 C C . CYS A 1 135 ? 3.237 8.346 -1.162 1.00 94.12 135 CYS A C 1
ATOM 1069 O O . CYS A 1 135 ? 3.187 8.349 -2.392 1.00 94.12 135 CYS A O 1
ATOM 1071 N N . LEU A 1 136 ? 4.373 8.582 -0.497 1.00 92.25 136 LEU A N 1
ATOM 1072 C CA . LEU A 1 136 ? 5.661 8.805 -1.162 1.00 92.25 136 LEU A CA 1
ATOM 1073 C C . LEU A 1 136 ? 6.054 7.586 -2.009 1.00 92.25 136 LEU A C 1
ATOM 1075 O O . LEU A 1 136 ? 6.407 7.746 -3.178 1.00 92.25 136 LEU A O 1
ATOM 1079 N N . MET A 1 137 ? 5.914 6.375 -1.462 1.00 91.06 137 MET A N 1
ATOM 1080 C CA . MET A 1 137 ? 6.142 5.125 -2.193 1.00 91.06 137 MET A CA 1
ATOM 1081 C C . MET A 1 137 ? 5.272 5.027 -3.449 1.00 91.06 137 MET A C 1
ATOM 1083 O O . MET A 1 137 ? 5.784 4.741 -4.530 1.00 91.06 137 MET A O 1
ATOM 1087 N N . MET A 1 138 ? 3.974 5.316 -3.330 1.00 92.94 138 MET A N 1
ATOM 1088 C CA . MET A 1 138 ? 3.051 5.282 -4.465 1.00 92.94 138 MET A CA 1
ATOM 1089 C C . MET A 1 138 ? 3.418 6.286 -5.560 1.00 92.94 138 MET A C 1
ATOM 1091 O O . MET A 1 138 ? 3.347 5.945 -6.741 1.00 92.94 138 MET A O 1
ATOM 1095 N N . ILE A 1 139 ? 3.847 7.494 -5.188 1.00 94.75 139 ILE A N 1
ATOM 1096 C CA . ILE A 1 139 ? 4.307 8.515 -6.140 1.00 94.75 139 ILE A CA 1
ATOM 1097 C C . ILE A 1 139 ? 5.591 8.060 -6.842 1.00 94.75 139 ILE A C 1
ATOM 1099 O O . ILE A 1 139 ? 5.701 8.178 -8.062 1.00 94.75 139 ILE A O 1
ATOM 1103 N N . ALA A 1 140 ? 6.551 7.512 -6.098 1.00 92.19 140 ALA A N 1
ATOM 1104 C CA . ALA A 1 140 ? 7.800 7.025 -6.671 1.00 92.19 140 ALA A CA 1
ATOM 1105 C C . ALA A 1 140 ? 7.547 5.873 -7.663 1.00 92.19 140 ALA A C 1
ATOM 1107 O O . ALA A 1 140 ? 8.017 5.932 -8.801 1.00 92.19 140 ALA A O 1
ATOM 1108 N N . ILE A 1 141 ? 6.729 4.883 -7.285 1.00 92.25 141 ILE A N 1
ATOM 1109 C CA . ILE A 1 141 ? 6.318 3.775 -8.166 1.00 92.25 141 ILE A CA 1
ATOM 1110 C C . ILE A 1 141 ? 5.615 4.301 -9.422 1.00 92.25 141 ILE A C 1
ATOM 1112 O O . ILE A 1 141 ? 5.873 3.808 -10.517 1.00 92.25 141 ILE A O 1
ATOM 1116 N N . TYR A 1 142 ? 4.770 5.326 -9.298 1.00 94.44 142 TYR A N 1
ATOM 1117 C CA . TYR A 1 142 ? 4.097 5.945 -10.440 1.00 94.44 142 TYR A CA 1
ATOM 1118 C C . TYR A 1 142 ? 5.077 6.576 -11.441 1.00 94.44 142 TYR A C 1
ATOM 1120 O O . TYR A 1 142 ? 4.932 6.377 -12.648 1.00 94.44 142 TYR A O 1
ATOM 1128 N N . ILE A 1 143 ? 6.115 7.272 -10.962 1.00 93.44 143 ILE A N 1
ATOM 1129 C CA . ILE A 1 143 ? 7.164 7.839 -11.826 1.00 93.44 143 ILE A CA 1
ATOM 1130 C C . ILE A 1 143 ? 7.899 6.721 -12.578 1.00 93.44 143 ILE A C 1
ATOM 1132 O O . ILE A 1 143 ? 8.056 6.802 -13.798 1.00 93.44 143 ILE A O 1
ATOM 1136 N N . PHE A 1 144 ? 8.295 5.651 -11.883 1.00 90.62 144 PHE A N 1
ATOM 1137 C CA . PHE A 1 144 ? 8.932 4.498 -12.527 1.00 90.62 144 PHE A CA 1
ATOM 1138 C C . PHE A 1 144 ? 7.997 3.783 -13.510 1.00 90.62 144 PHE A C 1
ATOM 1140 O O . PHE A 1 144 ? 8.454 3.359 -14.569 1.00 90.62 144 PHE A O 1
ATOM 1147 N N . ALA A 1 145 ? 6.696 3.707 -13.222 1.00 91.38 145 ALA A N 1
ATOM 1148 C CA . ALA A 1 145 ? 5.706 3.135 -14.129 1.00 91.38 145 ALA A CA 1
ATOM 1149 C C . ALA A 1 145 ? 5.536 3.967 -15.411 1.00 91.38 145 ALA A C 1
ATOM 1151 O O . ALA A 1 145 ? 5.399 3.386 -16.484 1.00 91.38 145 ALA A O 1
ATOM 1152 N N . ILE A 1 146 ? 5.602 5.305 -15.338 1.00 93.75 146 ILE A N 1
ATOM 1153 C CA . ILE A 1 146 ? 5.608 6.168 -16.533 1.00 93.75 146 ILE A CA 1
ATOM 1154 C C . ILE A 1 146 ? 6.841 5.876 -17.388 1.00 93.75 146 ILE A C 1
ATOM 1156 O O . ILE A 1 146 ? 6.703 5.632 -18.582 1.00 93.75 146 ILE A O 1
ATOM 1160 N N . VAL A 1 147 ? 8.032 5.859 -16.783 1.00 90.94 147 VAL A N 1
ATOM 1161 C CA . VAL A 1 147 ? 9.289 5.579 -17.499 1.00 90.94 147 VAL A CA 1
ATOM 1162 C C . VAL A 1 147 ? 9.266 4.168 -18.106 1.00 90.94 147 VAL A C 1
ATOM 1164 O O . VAL A 1 147 ? 9.620 3.981 -19.271 1.00 90.94 147 VAL A O 1
ATOM 1167 N N . GLY A 1 148 ? 8.774 3.181 -17.354 1.00 87.62 148 GLY A N 1
ATOM 1168 C CA . GLY A 1 148 ? 8.541 1.815 -17.822 1.00 87.62 148 GLY A CA 1
ATOM 1169 C C . GLY A 1 148 ? 7.589 1.757 -19.016 1.00 87.62 148 GLY A C 1
ATOM 1170 O O . GLY A 1 148 ? 7.887 1.116 -20.022 1.00 87.62 148 GLY A O 1
ATOM 1171 N N . PHE A 1 149 ? 6.476 2.481 -18.940 1.00 88.94 149 PHE A N 1
ATOM 1172 C CA . PHE A 1 149 ? 5.473 2.552 -19.997 1.00 88.94 149 PHE A CA 1
ATOM 1173 C C . PHE A 1 149 ? 5.985 3.256 -21.260 1.00 88.94 149 PHE A C 1
ATOM 1175 O O . PHE A 1 149 ? 5.625 2.853 -22.364 1.00 88.94 149 PHE A O 1
ATOM 1182 N N . THR A 1 150 ? 6.815 4.294 -21.136 1.00 89.56 150 THR A N 1
ATOM 1183 C CA . THR A 1 150 ? 7.314 5.035 -22.305 1.00 89.56 150 THR A CA 1
ATOM 1184 C C . THR A 1 150 ? 8.470 4.329 -23.004 1.00 89.56 150 THR A C 1
ATOM 1186 O O . THR A 1 150 ? 8.512 4.331 -24.230 1.00 89.56 150 THR A O 1
ATOM 1189 N N . TYR A 1 151 ? 9.400 3.725 -22.256 1.00 85.69 151 TYR A N 1
ATOM 1190 C CA . TYR A 1 151 ? 10.632 3.166 -22.831 1.00 85.69 151 TYR A CA 1
ATOM 1191 C C . TYR A 1 151 ? 10.634 1.637 -22.930 1.00 85.69 151 TYR A C 1
ATOM 1193 O O . TYR A 1 151 ? 11.224 1.084 -23.855 1.00 85.69 151 TYR A O 1
ATOM 1201 N N . PHE A 1 152 ? 9.967 0.942 -22.006 1.00 79.88 152 PHE A N 1
ATOM 1202 C CA . PHE A 1 152 ? 10.109 -0.508 -21.827 1.00 79.88 152 PHE A CA 1
ATOM 1203 C C . P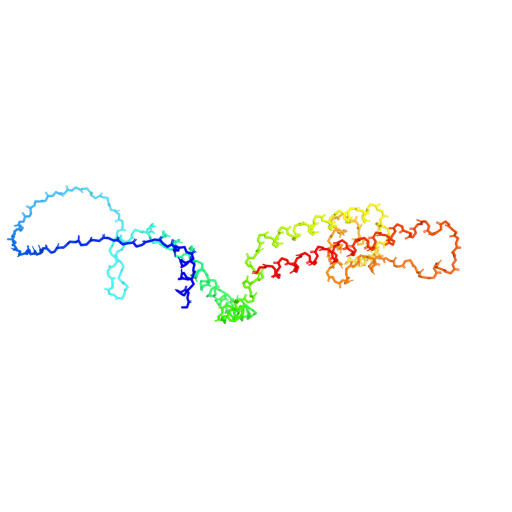HE A 1 152 ? 8.811 -1.298 -22.055 1.00 79.88 152 PHE A C 1
ATOM 1205 O O . PHE A 1 152 ? 8.786 -2.507 -21.836 1.00 79.88 152 PHE A O 1
ATOM 1212 N N . ARG A 1 153 ? 7.747 -0.662 -22.572 1.00 79.62 153 ARG A N 1
ATOM 1213 C CA . ARG A 1 153 ? 6.432 -1.283 -22.841 1.00 79.62 153 ARG A CA 1
ATOM 1214 C C . ARG A 1 153 ? 6.512 -2.626 -23.569 1.00 79.62 153 ARG A C 1
ATOM 1216 O O . ARG A 1 153 ? 5.779 -3.546 -23.229 1.00 79.62 153 ARG A O 1
ATOM 1223 N N . HIS A 1 154 ? 7.395 -2.737 -24.560 1.00 75.38 154 HIS A N 1
ATOM 1224 C CA . HIS A 1 154 ? 7.543 -3.940 -25.386 1.00 75.38 154 HIS A CA 1
ATOM 1225 C C . HIS A 1 154 ? 8.279 -5.094 -24.687 1.00 75.38 154 HIS A C 1
ATOM 1227 O O . HIS A 1 154 ? 8.251 -6.214 -25.183 1.00 75.38 154 HIS A O 1
ATOM 1233 N N . GLN A 1 155 ? 8.950 -4.831 -23.563 1.00 75.56 155 GLN A N 1
ATOM 1234 C CA . GLN A 1 155 ? 9.732 -5.823 -22.818 1.00 75.56 155 GLN A CA 1
ATOM 1235 C C . GLN A 1 155 ? 8.947 -6.452 -21.659 1.00 75.56 155 GLN A C 1
ATOM 1237 O O . GLN A 1 155 ? 9.430 -7.402 -21.040 1.00 75.56 155 GLN A O 1
ATOM 1242 N N . PHE A 1 156 ? 7.751 -5.941 -21.358 1.00 76.44 156 PHE A N 1
ATOM 1243 C CA . PHE A 1 156 ? 6.864 -6.557 -20.377 1.00 76.44 156 PHE A CA 1
ATOM 1244 C C . PHE A 1 156 ? 6.295 -7.879 -20.910 1.00 76.44 156 PHE A C 1
ATOM 1246 O O . PHE A 1 156 ? 6.018 -7.988 -22.109 1.00 76.44 156 PHE A O 1
ATOM 1253 N N . PRO A 1 157 ? 6.115 -8.885 -20.036 1.00 72.81 157 PRO A N 1
ATOM 1254 C CA . PRO A 1 157 ? 5.544 -10.161 -20.430 1.00 72.81 157 PRO A CA 1
ATOM 1255 C C . PRO A 1 157 ? 4.110 -9.970 -20.934 1.00 72.81 157 PRO A C 1
ATOM 1257 O O . PRO A 1 157 ? 3.438 -8.978 -20.641 1.00 72.81 157 PRO A O 1
ATOM 1260 N N . THR A 1 158 ? 3.645 -10.911 -21.747 1.00 76.88 158 THR A N 1
ATOM 1261 C CA . THR A 1 158 ? 2.280 -10.880 -22.265 1.00 76.88 158 THR A CA 1
ATOM 1262 C C . THR A 1 158 ? 1.378 -11.822 -21.469 1.00 76.88 158 THR A C 1
ATOM 1264 O O . THR A 1 158 ? 1.681 -12.992 -21.250 1.00 76.88 158 THR A O 1
ATOM 1267 N N . VAL A 1 159 ? 0.255 -11.244 -21.059 1.00 72.94 159 VAL A N 1
ATOM 1268 C CA . VAL A 1 159 ? -1.027 -11.830 -20.677 1.00 72.94 159 VAL A CA 1
ATOM 1269 C C . VAL A 1 159 ? -1.566 -12.899 -21.605 1.00 72.94 159 VAL A C 1
ATOM 1271 O O . VAL A 1 159 ? -1.905 -12.543 -22.733 1.00 72.94 159 VAL A O 1
ATOM 1274 N N . ALA A 1 160 ? -1.790 -14.140 -21.174 1.00 68.44 160 ALA A N 1
ATOM 1275 C CA . ALA A 1 160 ? -2.822 -14.929 -21.844 1.00 68.44 160 ALA A CA 1
ATOM 1276 C C . ALA A 1 160 ? -4.181 -14.240 -21.616 1.00 68.44 160 ALA A C 1
ATOM 1278 O O . ALA A 1 160 ? -4.600 -14.060 -20.470 1.00 68.44 160 ALA A O 1
ATOM 1279 N N . SER A 1 161 ? -4.857 -13.823 -22.690 1.00 67.12 161 SER A N 1
ATOM 1280 C CA . SER A 1 161 ? -6.211 -13.272 -22.586 1.00 67.12 161 SER A CA 1
ATOM 1281 C C . SER A 1 161 ? -7.140 -14.283 -21.916 1.00 67.12 161 SER A C 1
ATOM 1283 O O . SER A 1 161 ? -7.222 -15.432 -22.338 1.00 67.12 161 SER A O 1
ATOM 1285 N N . SER A 1 162 ? -7.893 -13.849 -20.903 1.00 64.25 162 SER A N 1
ATOM 1286 C CA . SER A 1 162 ? -8.930 -14.662 -20.244 1.00 64.25 162 SER A CA 1
ATOM 1287 C C . SER A 1 162 ? -10.172 -14.891 -21.116 1.00 64.25 162 SER A C 1
ATOM 1289 O O . SER A 1 162 ? -11.120 -15.559 -20.700 1.00 64.25 162 SER A O 1
ATOM 1291 N N . VAL A 1 163 ? -10.177 -14.349 -22.335 1.00 70.94 163 VAL A N 1
ATOM 1292 C CA . VAL A 1 163 ? -11.195 -14.618 -23.342 1.00 70.94 163 VAL A CA 1
ATOM 1293 C C . VAL A 1 163 ? -10.968 -16.029 -23.879 1.00 70.94 163 VAL A C 1
ATOM 1295 O O . VAL A 1 163 ? -10.032 -16.314 -24.627 1.00 70.94 163 VAL A O 1
ATOM 1298 N N . VAL A 1 164 ? -11.851 -16.933 -23.454 1.00 59.19 164 VAL A N 1
ATOM 1299 C CA . VAL A 1 164 ? -11.944 -18.297 -23.971 1.00 59.19 164 VAL A CA 1
ATOM 1300 C C . VAL A 1 164 ? -12.078 -18.193 -25.490 1.00 59.19 164 VAL A C 1
ATOM 1302 O O . VAL A 1 164 ? -13.066 -17.649 -25.977 1.00 59.19 164 VAL A O 1
ATOM 1305 N N . ASN A 1 165 ? -11.081 -18.717 -26.212 1.00 59.22 165 ASN A N 1
ATOM 1306 C CA . ASN A 1 165 ? -10.981 -18.791 -27.678 1.00 59.22 165 ASN A CA 1
ATOM 1307 C C . ASN A 1 165 ? -10.243 -17.654 -28.422 1.00 59.22 165 ASN A C 1
ATOM 1309 O O . ASN A 1 165 ? -10.282 -17.627 -29.651 1.00 59.22 165 ASN A O 1
ATOM 1313 N N . SER A 1 166 ? -9.515 -16.768 -27.734 1.00 64.62 166 SER A N 1
ATOM 1314 C CA . SER A 1 166 ? -8.557 -15.849 -28.379 1.00 64.62 166 SER A CA 1
ATOM 1315 C C . SER A 1 166 ? -7.115 -16.226 -28.029 1.00 64.62 166 SER A C 1
ATOM 1317 O O . SER A 1 166 ? -6.733 -16.191 -26.861 1.00 64.62 166 SER A O 1
ATOM 1319 N N . THR A 1 167 ? -6.293 -16.540 -29.033 1.00 66.75 167 THR A N 1
ATOM 1320 C CA . THR A 1 167 ? -4.831 -16.723 -28.897 1.00 66.75 167 THR A CA 1
ATOM 1321 C C . THR A 1 167 ? -4.070 -15.395 -28.803 1.00 66.75 167 THR A C 1
ATOM 1323 O O . THR A 1 167 ? -2.849 -15.364 -28.943 1.00 66.75 167 THR A O 1
ATOM 1326 N N . ASP A 1 168 ? -4.784 -14.289 -28.588 1.00 70.00 168 ASP A N 1
ATOM 1327 C CA . ASP A 1 168 ? -4.214 -12.952 -28.539 1.00 70.00 168 ASP A CA 1
ATOM 1328 C C . ASP A 1 168 ? -3.540 -12.725 -27.184 1.00 70.00 168 ASP A C 1
ATOM 1330 O O . ASP A 1 168 ? -4.187 -12.639 -26.133 1.00 70.00 168 ASP A O 1
ATOM 1334 N N . ALA A 1 169 ? -2.212 -12.645 -27.219 1.00 66.75 169 ALA A N 1
ATOM 1335 C CA . ALA A 1 169 ? -1.395 -12.305 -26.069 1.00 66.75 169 ALA A CA 1
ATOM 1336 C C . ALA A 1 169 ? -1.534 -10.798 -25.784 1.00 66.75 169 ALA A C 1
ATOM 1338 O O . ALA A 1 169 ? -1.114 -9.957 -26.582 1.00 66.75 169 ALA A O 1
ATOM 1339 N N . VAL A 1 170 ? -2.147 -10.439 -24.657 1.00 71.12 170 VAL A N 1
ATOM 1340 C CA . VAL A 1 170 ? -2.341 -9.039 -24.251 1.00 71.12 170 VAL A CA 1
ATOM 1341 C C . VAL A 1 170 ? -1.117 -8.581 -23.473 1.00 71.12 170 VAL A C 1
ATOM 1343 O O . VAL A 1 170 ? -0.710 -9.222 -22.518 1.00 71.12 170 VAL A O 1
ATOM 1346 N N . ALA A 1 171 ? -0.505 -7.460 -23.849 1.00 72.19 171 ALA A N 1
ATOM 1347 C CA . ALA A 1 171 ? 0.621 -6.918 -23.088 1.00 72.19 171 ALA A CA 1
ATOM 1348 C C . ALA A 1 171 ? 0.203 -6.555 -21.649 1.00 72.19 171 ALA A C 1
ATOM 1350 O O . ALA A 1 171 ? -0.737 -5.780 -21.464 1.00 72.19 171 ALA A O 1
ATOM 1351 N N . GLU A 1 172 ? 0.944 -7.043 -20.645 1.00 76.56 172 GLU A N 1
ATOM 1352 C CA . GLU A 1 172 ? 0.747 -6.708 -19.217 1.00 76.56 172 GLU A CA 1
ATOM 1353 C C . GLU A 1 172 ? 0.760 -5.188 -18.972 1.00 76.56 172 GLU A C 1
ATOM 1355 O O . GLU A 1 172 ? -0.033 -4.637 -18.210 1.00 76.56 172 GLU A O 1
ATOM 1360 N N . CYS A 1 173 ? 1.614 -4.473 -19.709 1.00 82.00 173 CYS A N 1
ATOM 1361 C CA . CYS A 1 173 ? 1.711 -3.012 -19.706 1.00 82.00 173 CYS A CA 1
ATOM 1362 C C . CYS A 1 173 ? 0.969 -2.397 -20.923 1.00 82.00 173 CYS A C 1
ATOM 1364 O O . CYS A 1 173 ? 1.494 -1.555 -21.652 1.00 82.00 173 CYS A O 1
ATOM 1366 N N . GLY A 1 174 ? -0.274 -2.829 -21.183 1.00 82.75 174 GLY A N 1
ATOM 1367 C CA . GLY A 1 174 ? -1.104 -2.317 -22.288 1.00 82.75 174 GLY A CA 1
ATOM 1368 C C . GLY A 1 174 ? -1.651 -0.896 -22.069 1.00 82.75 174 GLY A C 1
ATOM 1369 O O . GLY A 1 174 ? -1.778 -0.110 -23.011 1.00 82.75 174 GLY A O 1
ATOM 1370 N N . MET A 1 175 ? -1.908 -0.530 -20.816 1.00 89.31 175 MET A N 1
ATOM 1371 C CA . MET A 1 175 ? -2.357 0.799 -20.385 1.00 89.31 175 MET A CA 1
ATOM 1372 C C . MET A 1 175 ? -1.523 1.268 -19.188 1.00 89.31 175 MET A C 1
ATOM 1374 O O . MET A 1 175 ? -0.966 0.443 -18.463 1.00 89.31 175 MET A O 1
ATOM 1378 N N . LEU A 1 176 ? -1.462 2.583 -18.958 1.00 90.75 176 LEU A N 1
ATOM 1379 C CA . LEU A 1 176 ? -0.641 3.164 -17.890 1.00 90.75 176 LEU A CA 1
ATOM 1380 C C . LEU A 1 176 ? -1.058 2.667 -16.497 1.00 90.75 176 LEU A C 1
ATOM 1382 O O . LEU A 1 176 ? -0.199 2.355 -15.680 1.00 90.75 176 LEU A O 1
ATOM 1386 N N . LEU A 1 177 ? -2.365 2.502 -16.257 1.00 90.69 177 LEU A N 1
ATOM 1387 C CA . LEU A 1 177 ? -2.888 1.956 -15.001 1.00 90.69 177 LEU A CA 1
ATOM 1388 C C . LEU A 1 177 ? -2.456 0.500 -14.769 1.00 90.69 177 LEU A C 1
ATOM 1390 O O . LEU A 1 177 ? -2.032 0.164 -13.672 1.00 90.69 177 LEU A O 1
ATOM 1394 N N . SER A 1 178 ? -2.520 -0.344 -15.802 1.00 88.00 178 SER A N 1
ATOM 1395 C CA . SER A 1 178 ? -2.071 -1.741 -15.731 1.00 88.00 178 SER A CA 1
ATOM 1396 C C . SER A 1 178 ? -0.577 -1.797 -15.441 1.00 88.00 178 SER A C 1
ATOM 1398 O O . SER A 1 178 ? -0.156 -2.462 -14.508 1.00 88.00 178 SER A O 1
ATOM 1400 N N . CYS A 1 179 ? 0.219 -0.984 -16.141 1.00 88.75 179 CYS A N 1
ATOM 1401 C CA . CYS A 1 179 ? 1.658 -0.901 -15.904 1.00 88.75 179 CYS A CA 1
ATOM 1402 C C . CYS A 1 179 ? 1.997 -0.454 -14.473 1.00 88.75 179 CYS A C 1
ATOM 1404 O O . CYS A 1 179 ? 2.898 -1.006 -13.842 1.00 88.75 179 CYS A O 1
ATOM 1406 N N . TYR A 1 180 ? 1.254 0.519 -13.942 1.00 91.75 180 TYR A N 1
ATOM 1407 C CA . TYR A 1 180 ? 1.393 0.984 -12.565 1.00 91.75 180 TYR A CA 1
ATOM 1408 C C . TYR A 1 180 ? 1.037 -0.098 -11.541 1.00 91.75 180 TYR A C 1
ATOM 1410 O O . TYR A 1 180 ? 1.831 -0.355 -10.638 1.00 91.75 180 TYR A O 1
ATOM 1418 N N . LEU A 1 181 ? -0.111 -0.764 -11.696 1.00 90.69 181 LEU A N 1
ATOM 1419 C CA . LEU A 1 181 ? -0.546 -1.829 -10.791 1.00 90.69 181 LEU A CA 1
ATOM 1420 C C . LEU A 1 181 ? 0.397 -3.033 -10.843 1.00 90.69 181 LEU A C 1
ATOM 1422 O O . LEU A 1 181 ? 0.759 -3.558 -9.794 1.00 90.69 181 LEU A O 1
ATOM 1426 N N . THR A 1 182 ? 0.863 -3.417 -12.032 1.00 86.00 182 THR A N 1
ATOM 1427 C CA . THR A 1 182 ? 1.865 -4.475 -12.195 1.00 86.00 182 THR A CA 1
ATOM 1428 C C . THR A 1 182 ? 3.190 -4.072 -11.544 1.00 86.00 182 THR A C 1
ATOM 1430 O O . THR A 1 182 ? 3.756 -4.856 -10.792 1.00 86.00 182 THR A O 1
ATOM 1433 N N . THR A 1 183 ? 3.674 -2.841 -11.741 1.00 86.62 183 THR A N 1
ATOM 1434 C CA . THR A 1 183 ? 4.902 -2.352 -11.077 1.00 86.62 183 THR A CA 1
ATOM 1435 C C . THR A 1 183 ? 4.752 -2.369 -9.551 1.00 86.62 183 THR A C 1
ATOM 1437 O O . THR A 1 183 ? 5.653 -2.828 -8.846 1.00 86.62 183 THR A O 1
ATOM 1440 N N . PHE A 1 184 ? 3.604 -1.927 -9.030 1.00 89.25 184 PHE A N 1
ATOM 1441 C CA . PHE A 1 184 ? 3.292 -1.956 -7.601 1.00 89.25 184 PHE A CA 1
ATOM 1442 C C . PHE A 1 184 ? 3.269 -3.387 -7.045 1.00 89.25 184 PHE A C 1
ATOM 1444 O O . PHE A 1 184 ? 3.920 -3.668 -6.044 1.00 89.25 184 PHE A O 1
ATOM 1451 N N . ASP A 1 185 ? 2.588 -4.312 -7.718 1.00 87.50 185 ASP A N 1
ATOM 1452 C CA . ASP A 1 185 ? 2.485 -5.717 -7.309 1.00 87.50 185 ASP A CA 1
ATOM 1453 C C . ASP A 1 185 ? 3.855 -6.422 -7.298 1.00 87.50 185 ASP A C 1
ATOM 1455 O O . ASP A 1 185 ? 4.226 -7.090 -6.327 1.00 87.50 185 ASP A O 1
ATOM 1459 N N . GLN A 1 186 ? 4.658 -6.197 -8.341 1.00 84.06 186 GLN A N 1
ATOM 1460 C CA . GLN A 1 186 ? 5.999 -6.774 -8.473 1.00 84.06 186 GLN A CA 1
ATOM 1461 C C . GLN A 1 186 ? 6.989 -6.211 -7.443 1.00 84.06 186 GLN A C 1
ATOM 1463 O O . GLN A 1 186 ? 7.928 -6.909 -7.054 1.00 84.06 186 GLN A O 1
ATOM 1468 N N . THR A 1 187 ? 6.759 -4.988 -6.948 1.00 84.25 187 THR A N 1
ATOM 1469 C CA . THR A 1 187 ? 7.570 -4.377 -5.880 1.00 84.25 187 THR A CA 1
ATOM 1470 C C . THR A 1 187 ? 7.566 -5.236 -4.612 1.00 84.25 187 THR A C 1
ATOM 1472 O O . THR A 1 187 ? 8.617 -5.420 -4.001 1.00 84.25 187 THR A O 1
ATOM 1475 N N . PHE A 1 188 ? 6.413 -5.803 -4.233 1.00 82.81 188 PHE A N 1
ATOM 1476 C CA . PHE A 1 188 ? 6.276 -6.579 -2.992 1.00 82.81 188 PHE A CA 1
ATOM 1477 C C . PHE A 1 188 ? 6.494 -8.083 -3.165 1.00 82.81 188 PHE A C 1
ATOM 1479 O O . PHE A 1 188 ? 6.858 -8.749 -2.198 1.00 82.81 188 PHE A O 1
ATOM 1486 N N . LYS A 1 189 ? 6.269 -8.633 -4.366 1.00 80.00 189 LYS A N 1
ATOM 1487 C CA . LYS A 1 189 ? 6.350 -10.086 -4.602 1.00 80.00 189 LYS A CA 1
ATOM 1488 C C . LYS A 1 189 ? 7.755 -10.594 -4.943 1.00 80.00 189 LYS A C 1
ATOM 1490 O O . LYS A 1 189 ? 8.087 -11.707 -4.552 1.00 80.00 189 LYS A O 1
ATOM 1495 N N . ASN A 1 190 ? 8.582 -9.802 -5.633 1.00 65.19 190 ASN A N 1
ATOM 1496 C CA . ASN A 1 190 ? 9.800 -10.301 -6.297 1.00 65.19 190 ASN A CA 1
ATOM 1497 C C . ASN A 1 190 ? 11.130 -9.826 -5.684 1.00 65.19 190 ASN A C 1
ATOM 1499 O O . ASN A 1 190 ? 12.096 -9.609 -6.413 1.00 65.19 190 ASN A O 1
ATOM 1503 N N . ASN A 1 191 ? 11.220 -9.641 -4.362 1.00 65.44 191 ASN A N 1
ATOM 1504 C CA . ASN A 1 191 ? 12.441 -9.128 -3.712 1.00 65.44 191 ASN A CA 1
ATOM 1505 C C . ASN A 1 191 ? 12.974 -7.811 -4.342 1.00 65.44 191 ASN A C 1
ATOM 1507 O O . ASN A 1 191 ? 14.163 -7.523 -4.237 1.00 65.44 191 ASN A O 1
ATOM 1511 N N . GLY A 1 192 ? 12.099 -7.005 -4.967 1.00 61.75 192 GLY A N 1
ATOM 1512 C CA . GLY A 1 192 ? 12.373 -5.598 -5.285 1.00 61.75 192 GLY A CA 1
ATOM 1513 C C . GLY A 1 192 ? 12.675 -5.211 -6.728 1.00 61.75 192 GLY A C 1
ATOM 1514 O O . GLY A 1 192 ? 13.163 -4.108 -6.948 1.00 61.75 192 GLY A O 1
ATOM 1515 N N . GLY A 1 193 ? 12.374 -6.036 -7.735 1.00 67.94 193 GLY A N 1
ATOM 1516 C CA . GLY A 1 193 ? 12.693 -5.669 -9.120 1.00 67.94 193 GLY A CA 1
ATOM 1517 C C . GLY A 1 193 ? 11.634 -6.022 -10.156 1.00 67.94 193 GLY A C 1
ATOM 1518 O O . GLY A 1 193 ? 11.314 -7.191 -10.355 1.00 67.94 193 GLY A O 1
ATOM 1519 N N . ILE A 1 194 ? 11.206 -5.024 -10.935 1.00 73.25 194 ILE A N 1
ATOM 1520 C CA . ILE A 1 194 ? 10.535 -5.242 -12.230 1.00 73.25 194 ILE A CA 1
ATOM 1521 C C . ILE A 1 194 ? 11.437 -5.969 -13.244 1.00 73.25 194 ILE A C 1
ATOM 1523 O O . ILE A 1 194 ? 10.926 -6.665 -14.120 1.00 73.25 194 ILE A O 1
ATOM 1527 N N . GLY A 1 195 ? 12.765 -5.898 -13.067 1.00 70.00 195 GLY A N 1
ATOM 1528 C CA . GLY A 1 195 ? 13.772 -6.593 -13.879 1.00 70.00 195 GLY A CA 1
ATOM 1529 C C . GLY A 1 195 ? 13.626 -8.117 -13.930 1.00 70.00 195 GLY A C 1
ATOM 1530 O O . GLY A 1 195 ? 14.053 -8.732 -14.902 1.00 70.00 195 GLY A O 1
ATOM 1531 N N . ALA A 1 196 ? 12.988 -8.730 -12.924 1.00 64.38 196 ALA A N 1
ATOM 1532 C CA . ALA A 1 196 ? 12.702 -10.168 -12.909 1.00 64.38 196 ALA A CA 1
ATOM 1533 C C . ALA A 1 196 ? 11.467 -10.552 -13.745 1.00 64.38 196 ALA A C 1
ATOM 1535 O O . ALA A 1 196 ? 11.363 -11.687 -14.204 1.00 64.38 196 ALA A O 1
ATOM 1536 N N . SER A 1 197 ? 10.524 -9.621 -13.918 1.00 65.38 197 SER A N 1
ATOM 1537 C CA . SER A 1 197 ? 9.284 -9.837 -14.674 1.00 65.38 197 SER A CA 1
ATOM 1538 C C . SER A 1 197 ? 9.442 -9.446 -16.144 1.00 65.38 197 SER A C 1
ATOM 1540 O O . SER A 1 197 ? 8.892 -10.101 -17.027 1.00 65.38 197 SER A O 1
ATOM 1542 N N . LEU A 1 198 ? 10.243 -8.414 -16.428 1.00 64.81 198 LEU A N 1
ATOM 1543 C CA . LEU A 1 198 ? 10.600 -8.033 -17.791 1.00 64.81 198 LEU A CA 1
ATOM 1544 C C . LEU A 1 198 ? 11.275 -9.222 -18.486 1.00 64.81 198 LEU A C 1
ATOM 1546 O O . LEU A 1 198 ? 12.217 -9.796 -17.940 1.00 64.81 198 LEU A O 1
ATOM 1550 N N . VAL A 1 199 ? 10.826 -9.564 -19.700 1.00 63.50 199 VAL A N 1
ATOM 1551 C CA . VAL A 1 199 ? 11.349 -10.702 -20.471 1.00 63.50 199 VAL A CA 1
ATOM 1552 C C . VAL A 1 199 ? 12.860 -10.582 -20.522 1.00 63.50 199 VAL A C 1
ATOM 1554 O O . VAL A 1 199 ? 13.393 -9.652 -21.141 1.00 63.50 199 VAL A O 1
ATOM 1557 N N . VAL A 1 200 ? 13.548 -11.480 -19.813 1.00 57.16 200 VAL A N 1
ATOM 1558 C CA . VAL A 1 200 ? 15.001 -11.575 -19.843 1.00 57.16 200 VAL A CA 1
ATOM 1559 C C . VAL A 1 200 ? 15.336 -11.821 -21.300 1.00 57.16 200 VAL A C 1
ATOM 1561 O O . VAL A 1 200 ? 15.065 -12.903 -21.823 1.00 57.16 200 VAL A O 1
ATOM 1564 N N . LEU A 1 201 ? 15.869 -10.796 -21.975 1.00 51.53 201 LEU A N 1
ATOM 1565 C CA . LEU A 1 201 ? 16.524 -11.019 -23.253 1.00 51.53 201 LEU A CA 1
ATOM 1566 C C . LEU A 1 201 ? 17.504 -12.155 -22.974 1.00 51.53 201 LEU A C 1
ATOM 1568 O O . LEU A 1 201 ? 18.292 -12.023 -22.027 1.00 51.53 201 LEU A O 1
ATOM 1572 N N . PRO A 1 202 ? 17.375 -13.302 -23.663 1.00 46.97 202 PRO A N 1
ATOM 1573 C CA . PRO A 1 202 ? 18.072 -14.502 -23.265 1.00 46.97 202 PRO A CA 1
ATOM 1574 C C . PRO A 1 202 ? 19.537 -14.151 -23.083 1.00 46.97 202 PRO A C 1
ATOM 1576 O O . PRO A 1 202 ? 20.146 -13.535 -23.958 1.00 46.97 202 PRO A O 1
ATOM 1579 N N . ARG A 1 203 ? 20.133 -14.591 -21.977 1.00 48.06 203 ARG A N 1
ATOM 1580 C CA . ARG A 1 203 ? 21.589 -14.568 -21.795 1.00 48.06 203 ARG A CA 1
ATOM 1581 C C . ARG A 1 203 ? 22.340 -15.256 -22.957 1.00 48.06 203 ARG A C 1
ATOM 1583 O O . ARG A 1 203 ? 23.555 -15.152 -23.036 1.00 48.06 203 ARG A O 1
ATOM 1590 N N . ALA A 1 204 ? 21.621 -15.892 -23.886 1.00 44.06 204 ALA A N 1
ATOM 1591 C CA . ALA A 1 204 ? 22.095 -16.316 -25.196 1.00 44.06 204 ALA A CA 1
ATOM 1592 C C . ALA A 1 204 ? 22.588 -15.171 -26.113 1.00 44.06 204 ALA A C 1
ATOM 1594 O O . ALA A 1 204 ? 23.486 -15.419 -26.905 1.00 44.06 204 ALA A O 1
ATOM 1595 N N . HIS A 1 205 ? 22.108 -13.924 -25.989 1.00 46.22 205 HIS A N 1
ATOM 1596 C CA . HIS A 1 205 ? 22.653 -12.787 -26.763 1.00 46.22 205 HIS A CA 1
ATOM 1597 C C . HIS A 1 205 ? 24.005 -12.281 -26.232 1.00 46.22 205 HIS A C 1
ATOM 1599 O O . HIS A 1 205 ? 24.720 -11.577 -26.937 1.00 46.22 205 HIS A O 1
ATOM 1605 N N . LEU A 1 206 ? 24.410 -12.693 -25.022 1.00 47.94 206 LEU A N 1
ATOM 1606 C CA . LEU A 1 206 ? 25.761 -12.438 -24.511 1.00 47.94 206 LEU A CA 1
ATOM 1607 C C . LEU A 1 206 ? 26.830 -13.245 -25.279 1.00 47.94 206 LEU A C 1
ATOM 1609 O O . LEU A 1 206 ? 28.017 -12.977 -25.130 1.00 47.94 206 LEU A O 1
ATOM 1613 N N . ALA A 1 207 ? 26.424 -14.217 -26.106 1.00 48.19 207 ALA A N 1
ATOM 1614 C CA . ALA A 1 207 ? 27.324 -14.989 -26.963 1.00 48.19 207 ALA A CA 1
ATOM 1615 C C . ALA A 1 207 ? 27.566 -14.350 -28.348 1.00 48.19 207 ALA A C 1
ATOM 1617 O O . ALA A 1 207 ? 28.460 -14.789 -29.066 1.00 48.19 207 ALA A O 1
ATOM 1618 N N . THR A 1 208 ? 26.817 -13.308 -28.727 1.00 45.81 208 THR A N 1
ATOM 1619 C CA . THR A 1 208 ? 26.946 -12.605 -30.018 1.00 45.81 208 THR A CA 1
ATOM 1620 C C . THR A 1 208 ? 27.037 -11.104 -29.768 1.00 45.81 208 THR A C 1
ATOM 1622 O O . THR A 1 208 ? 26.092 -10.361 -30.004 1.00 45.81 208 THR A O 1
ATOM 1625 N N . GLN A 1 209 ? 28.154 -10.667 -29.192 1.00 52.06 209 GLN A N 1
ATOM 1626 C CA . GLN A 1 209 ? 28.345 -9.285 -28.765 1.00 52.06 209 GLN A CA 1
ATOM 1627 C C . GLN A 1 209 ? 28.937 -8.442 -29.902 1.00 52.06 209 GLN A C 1
ATOM 1629 O O . GLN A 1 209 ? 30.146 -8.466 -30.134 1.00 52.06 209 GLN A O 1
ATOM 1634 N N . THR A 1 210 ? 28.095 -7.677 -30.595 1.00 55.47 210 THR A N 1
ATOM 1635 C CA . THR A 1 210 ? 28.530 -6.501 -31.357 1.00 55.47 210 THR A CA 1
ATOM 1636 C C . THR A 1 210 ? 28.463 -5.255 -30.440 1.00 55.47 210 THR A C 1
ATOM 1638 O O . THR A 1 210 ? 27.666 -5.219 -29.497 1.00 55.47 210 THR A O 1
ATOM 1641 N N . PRO A 1 211 ? 29.356 -4.256 -30.596 1.00 58.16 211 PRO A N 1
ATOM 1642 C CA . PRO A 1 211 ? 29.497 -3.126 -29.658 1.00 58.16 211 PRO A CA 1
ATOM 1643 C C . PRO A 1 211 ? 28.278 -2.183 -29.578 1.00 58.16 211 PRO A C 1
ATOM 1645 O O . PRO A 1 211 ? 28.158 -1.408 -28.631 1.00 58.16 211 PRO A O 1
ATOM 1648 N N . ASP A 1 212 ? 27.367 -2.263 -30.540 1.00 59.47 212 ASP A N 1
ATOM 1649 C CA . ASP A 1 212 ? 26.092 -1.551 -30.643 1.00 59.47 212 ASP A CA 1
ATOM 1650 C C . ASP A 1 212 ? 24.998 -2.105 -29.707 1.00 59.47 212 ASP A C 1
ATOM 1652 O O . ASP A 1 212 ? 24.220 -1.325 -29.151 1.00 59.47 212 ASP A O 1
ATOM 1656 N N . ASP A 1 213 ? 24.998 -3.408 -29.408 1.00 58.41 213 ASP A N 1
ATOM 1657 C CA . ASP A 1 213 ? 24.020 -4.018 -28.491 1.00 58.41 213 ASP A CA 1
ATOM 1658 C C . ASP A 1 213 ? 24.288 -3.683 -27.010 1.00 58.41 213 ASP A C 1
ATOM 1660 O O . ASP A 1 213 ? 23.364 -3.643 -26.189 1.00 58.41 213 ASP A O 1
ATOM 1664 N N . LEU A 1 214 ? 25.538 -3.358 -26.653 1.00 58.81 214 LEU A N 1
ATOM 1665 C CA . LEU A 1 214 ? 25.918 -2.947 -25.294 1.00 58.81 214 LEU A CA 1
ATOM 1666 C C . LEU A 1 214 ? 25.210 -1.646 -24.867 1.00 58.81 214 LEU A C 1
ATOM 1668 O O . LEU A 1 214 ? 24.836 -1.493 -23.700 1.00 58.81 214 LEU A O 1
ATOM 1672 N N . MET A 1 215 ? 24.989 -0.724 -25.810 1.00 61.06 215 MET A N 1
ATOM 1673 C CA . MET A 1 215 ? 24.376 0.581 -25.539 1.00 61.06 215 MET A CA 1
ATOM 1674 C C . MET A 1 215 ? 22.866 0.485 -25.275 1.00 61.06 215 MET A C 1
ATOM 1676 O O . MET A 1 215 ? 22.331 1.293 -24.520 1.00 61.06 215 MET A O 1
ATOM 1680 N N . ASN A 1 216 ? 22.189 -0.538 -25.805 1.00 64.88 216 ASN A N 1
ATOM 1681 C CA . ASN A 1 216 ? 20.755 -0.755 -25.581 1.00 64.88 216 ASN A CA 1
ATOM 1682 C C . ASN A 1 216 ? 20.448 -1.505 -24.272 1.00 64.88 216 ASN A C 1
ATOM 1684 O O . ASN A 1 216 ? 19.367 -1.338 -23.704 1.00 64.88 216 ASN A O 1
ATOM 1688 N N . TRP A 1 217 ? 21.386 -2.307 -23.757 1.00 68.81 217 TRP A N 1
ATOM 1689 C CA . TRP A 1 217 ? 21.202 -3.054 -22.502 1.00 68.81 217 TRP A CA 1
ATOM 1690 C C . TRP A 1 217 ? 21.552 -2.236 -21.255 1.00 68.81 217 TRP A C 1
ATOM 1692 O O . TRP A 1 217 ? 20.966 -2.455 -20.191 1.00 68.81 217 TRP A O 1
ATOM 1702 N N . GLY A 1 218 ? 22.469 -1.272 -21.380 1.00 75.75 218 GLY A N 1
ATOM 1703 C CA . GLY A 1 218 ? 22.884 -0.391 -20.285 1.00 75.75 218 GLY A CA 1
ATOM 1704 C C . GLY A 1 218 ? 21.719 0.353 -19.612 1.00 75.75 218 GLY A C 1
ATOM 1705 O O . GLY A 1 218 ? 21.568 0.237 -18.395 1.00 75.75 218 GLY A O 1
ATOM 1706 N N . PRO A 1 219 ? 20.849 1.059 -20.359 1.00 80.25 219 PRO A N 1
ATOM 1707 C CA . PRO A 1 219 ? 19.719 1.790 -19.787 1.00 80.25 219 PRO A CA 1
ATOM 1708 C C . PRO A 1 219 ? 18.726 0.898 -19.039 1.00 80.25 219 PRO A C 1
ATOM 1710 O O . PRO A 1 219 ? 18.220 1.297 -17.994 1.00 80.25 219 PRO A O 1
ATOM 1713 N N . ARG A 1 220 ? 18.481 -0.322 -19.533 1.00 78.88 220 ARG A N 1
ATOM 1714 C CA . ARG A 1 220 ? 17.599 -1.297 -18.876 1.00 78.88 220 ARG A CA 1
ATOM 1715 C C . ARG A 1 220 ? 18.191 -1.782 -17.554 1.00 78.88 220 ARG A C 1
ATOM 1717 O O . ARG A 1 220 ? 17.506 -1.773 -16.539 1.00 78.88 220 ARG A O 1
ATOM 1724 N N . LEU A 1 221 ? 19.481 -2.121 -17.549 1.00 79.31 221 LEU A N 1
ATOM 1725 C CA . LEU A 1 221 ? 20.193 -2.508 -16.332 1.00 79.31 221 LEU A CA 1
ATOM 1726 C C . LEU A 1 221 ? 20.172 -1.380 -15.294 1.00 79.31 221 LEU A C 1
ATOM 1728 O O . LEU A 1 221 ? 19.887 -1.624 -14.124 1.00 79.31 221 LEU A O 1
ATOM 1732 N N . VAL A 1 222 ? 20.467 -0.146 -15.707 1.00 84.00 222 VAL A N 1
ATOM 1733 C CA . VAL A 1 222 ? 20.455 1.016 -14.807 1.00 84.00 222 VAL A CA 1
ATOM 1734 C C . VAL A 1 222 ? 19.051 1.261 -14.262 1.00 84.00 222 VAL A C 1
ATOM 1736 O O . VAL A 1 222 ? 18.912 1.497 -13.068 1.00 84.00 222 VAL A O 1
ATOM 1739 N N . PHE A 1 223 ? 18.019 1.155 -15.097 1.00 86.38 223 PHE A N 1
ATOM 1740 C CA . PHE A 1 223 ? 16.627 1.316 -14.685 1.00 86.38 223 PHE A CA 1
ATOM 1741 C C . PHE A 1 223 ? 16.196 0.262 -13.654 1.00 86.38 223 PHE A C 1
ATOM 1743 O O . PHE A 1 223 ? 15.681 0.630 -12.598 1.00 86.38 223 PHE A O 1
ATOM 1750 N N . ASP A 1 224 ? 16.482 -1.018 -13.905 1.00 84.19 224 ASP A N 1
ATOM 1751 C CA . ASP A 1 224 ? 16.138 -2.120 -12.998 1.00 84.19 224 ASP A CA 1
ATOM 1752 C C . ASP A 1 224 ? 16.863 -1.997 -11.645 1.00 84.19 224 ASP A C 1
ATOM 1754 O O . ASP A 1 224 ? 16.262 -2.195 -10.584 1.00 84.19 224 ASP A O 1
ATOM 1758 N N . ASN A 1 225 ? 18.147 -1.616 -11.661 1.00 85.25 225 ASN A N 1
ATOM 1759 C CA . ASN A 1 225 ? 18.926 -1.406 -10.438 1.00 85.25 225 ASN A CA 1
ATOM 1760 C C . ASN A 1 225 ? 18.486 -0.146 -9.680 1.00 85.25 225 ASN A C 1
ATOM 1762 O O . ASN A 1 225 ? 18.367 -0.182 -8.456 1.00 85.25 225 ASN A O 1
ATOM 1766 N N . LEU A 1 226 ? 18.218 0.958 -10.385 1.00 88.12 226 LEU A N 1
ATOM 1767 C CA . LEU A 1 226 ? 17.741 2.204 -9.785 1.00 88.12 226 LEU A CA 1
ATOM 1768 C C . LEU A 1 226 ? 16.380 2.002 -9.116 1.00 88.12 226 LEU A C 1
ATOM 1770 O O . LEU A 1 226 ? 16.185 2.458 -7.991 1.00 88.12 226 LEU A O 1
ATOM 1774 N N . PHE A 1 227 ? 15.465 1.287 -9.774 1.00 86.44 227 PHE A N 1
ATOM 1775 C CA . PHE A 1 227 ? 14.164 0.939 -9.211 1.00 86.44 227 PHE A CA 1
ATOM 1776 C C . PHE A 1 227 ? 14.311 0.164 -7.895 1.00 86.44 227 PHE A C 1
ATOM 1778 O O . PHE A 1 227 ? 13.721 0.552 -6.886 1.00 86.44 227 PHE A O 1
ATOM 1785 N N . ASN A 1 228 ? 15.146 -0.879 -7.878 1.00 85.06 228 ASN A N 1
ATOM 1786 C CA . ASN A 1 228 ? 15.363 -1.696 -6.685 1.00 85.06 228 ASN A CA 1
ATOM 1787 C C . ASN A 1 228 ? 16.012 -0.896 -5.541 1.00 85.06 228 ASN A C 1
ATOM 1789 O O . ASN A 1 228 ? 15.557 -0.940 -4.400 1.00 85.06 228 ASN A O 1
ATOM 1793 N N . ILE A 1 229 ? 17.043 -0.102 -5.838 1.00 88.06 229 ILE A N 1
ATOM 1794 C CA . ILE A 1 229 ? 17.720 0.709 -4.818 1.00 88.06 229 ILE A CA 1
ATOM 1795 C C . ILE A 1 229 ? 16.766 1.764 -4.244 1.00 88.06 229 ILE A C 1
ATOM 1797 O O . ILE A 1 229 ? 16.671 1.917 -3.029 1.00 88.06 229 ILE A O 1
ATOM 1801 N N . VAL A 1 230 ? 16.030 2.483 -5.091 1.00 88.50 230 VAL A N 1
ATOM 1802 C CA . VAL A 1 230 ? 15.165 3.575 -4.632 1.00 88.50 230 VAL A CA 1
ATOM 1803 C C . VAL A 1 230 ? 13.921 3.041 -3.920 1.00 88.50 230 VAL A C 1
ATOM 1805 O O . VAL A 1 230 ? 13.638 3.449 -2.795 1.00 88.50 230 VAL A O 1
ATOM 1808 N N . ILE A 1 231 ? 13.176 2.122 -4.535 1.00 85.19 231 ILE A N 1
ATOM 1809 C CA . ILE A 1 231 ? 11.894 1.670 -3.985 1.00 85.19 231 ILE A CA 1
ATOM 1810 C C . ILE A 1 231 ? 12.097 0.637 -2.871 1.00 85.19 231 ILE A C 1
ATOM 1812 O O . ILE A 1 231 ? 11.540 0.806 -1.787 1.00 85.19 231 ILE A O 1
ATOM 1816 N N . LEU A 1 232 ? 12.912 -0.400 -3.094 1.00 83.56 232 LEU A N 1
ATOM 1817 C CA . LEU A 1 232 ? 13.087 -1.474 -2.113 1.00 83.56 232 LEU A CA 1
ATOM 1818 C C . LEU A 1 232 ? 14.078 -1.095 -1.002 1.00 83.56 232 LEU A C 1
ATOM 1820 O O . LEU A 1 232 ? 13.798 -1.339 0.166 1.00 83.56 232 LEU A O 1
ATOM 1824 N N . LEU A 1 233 ? 15.234 -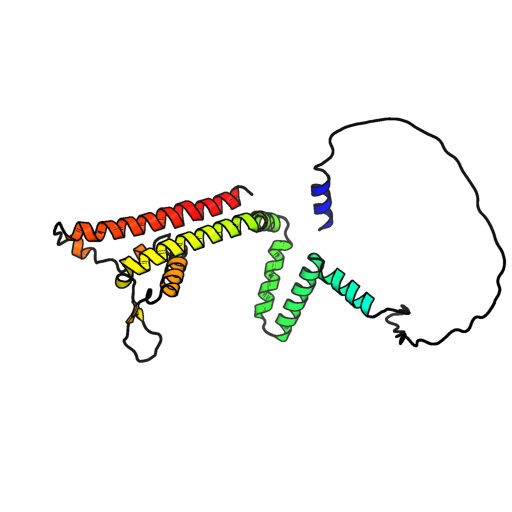0.503 -1.324 1.00 84.31 233 LEU A N 1
ATOM 1825 C CA . LEU A 1 233 ? 16.268 -0.251 -0.306 1.00 84.31 233 LEU A CA 1
ATOM 1826 C C . LEU A 1 233 ? 16.132 1.091 0.412 1.00 84.31 233 LEU A C 1
ATOM 1828 O O . LEU A 1 233 ? 16.592 1.202 1.543 1.00 84.31 233 LEU A O 1
ATOM 1832 N N . ILE A 1 234 ? 15.542 2.120 -0.193 1.00 91.31 234 ILE A N 1
ATOM 1833 C CA . ILE A 1 234 ? 15.407 3.422 0.476 1.00 91.31 234 ILE A CA 1
ATOM 1834 C C . ILE A 1 234 ? 14.018 3.551 1.103 1.00 91.31 234 ILE A C 1
ATOM 1836 O O . ILE A 1 234 ? 13.911 3.731 2.314 1.00 91.31 234 ILE A O 1
ATOM 1840 N N . ILE A 1 235 ? 12.945 3.412 0.321 1.00 88.94 235 ILE A N 1
ATOM 1841 C CA . ILE A 1 235 ? 11.588 3.713 0.808 1.00 88.94 235 ILE A CA 1
ATOM 1842 C C . ILE A 1 235 ? 11.092 2.686 1.838 1.00 88.94 235 ILE A C 1
ATOM 1844 O O . ILE A 1 235 ? 10.574 3.080 2.884 1.00 88.94 235 ILE A O 1
ATOM 1848 N N . VAL A 1 236 ? 11.292 1.385 1.605 1.00 88.25 236 VAL A N 1
ATOM 1849 C CA . VAL A 1 236 ? 10.889 0.347 2.578 1.00 88.25 236 VAL A CA 1
ATOM 1850 C C . VAL A 1 236 ? 11.730 0.419 3.859 1.00 88.25 236 VAL A C 1
ATOM 1852 O O . VAL A 1 236 ? 11.202 0.256 4.958 1.00 88.25 236 VAL A O 1
ATOM 1855 N N . ASN A 1 237 ? 13.021 0.747 3.759 1.00 89.56 237 ASN A N 1
ATOM 1856 C CA . ASN A 1 237 ? 13.861 0.927 4.945 1.00 89.56 237 ASN A CA 1
ATOM 1857 C C . ASN A 1 237 ? 13.490 2.186 5.742 1.00 89.56 237 ASN A C 1
ATOM 1859 O O . ASN A 1 237 ? 13.563 2.163 6.967 1.00 89.56 237 ASN A O 1
ATOM 1863 N N . ILE A 1 238 ? 13.020 3.253 5.085 1.00 91.50 238 ILE A N 1
ATOM 1864 C CA . ILE A 1 238 ? 12.422 4.408 5.775 1.00 91.50 238 ILE A CA 1
ATOM 1865 C C . ILE A 1 238 ? 11.146 3.989 6.512 1.00 91.50 238 ILE A C 1
ATOM 1867 O O . ILE A 1 238 ? 10.946 4.395 7.654 1.00 91.50 238 ILE A O 1
ATOM 1871 N N . PHE A 1 239 ? 10.298 3.161 5.898 1.00 90.56 239 PHE A N 1
ATOM 1872 C CA . PHE A 1 239 ? 9.074 2.666 6.531 1.00 90.56 239 PHE A CA 1
ATOM 1873 C C . PHE A 1 239 ? 9.371 1.879 7.816 1.00 90.56 239 PHE A C 1
ATOM 1875 O O . PHE A 1 239 ? 8.783 2.163 8.861 1.00 90.56 239 PHE A O 1
ATOM 1882 N N . PHE A 1 240 ? 10.326 0.945 7.772 1.00 89.38 240 PHE A N 1
ATOM 1883 C CA . PHE A 1 240 ? 10.770 0.235 8.975 1.00 89.38 240 PHE A CA 1
ATOM 1884 C C . PHE A 1 240 ? 11.467 1.159 9.974 1.00 89.38 240 PHE A C 1
ATOM 1886 O O . PHE A 1 240 ? 11.262 1.008 11.174 1.00 89.38 240 PHE A O 1
ATOM 1893 N N . GLY A 1 241 ? 12.218 2.153 9.495 1.00 92.00 241 GLY A N 1
ATOM 1894 C CA . GLY A 1 241 ? 12.811 3.189 10.337 1.00 92.00 241 GLY A CA 1
ATOM 1895 C C . GLY A 1 241 ? 11.768 3.948 11.161 1.00 92.00 241 GLY A C 1
ATOM 1896 O O . GLY A 1 241 ? 11.959 4.109 12.359 1.00 92.00 241 GLY A O 1
ATOM 1897 N N . ILE A 1 242 ? 10.636 4.338 10.563 1.00 91.19 242 ILE A N 1
ATOM 1898 C CA . ILE A 1 242 ? 9.540 5.037 11.265 1.00 91.19 242 ILE A CA 1
ATOM 1899 C C . ILE A 1 242 ? 8.893 4.146 12.333 1.00 91.19 242 ILE A C 1
ATOM 1901 O O . ILE A 1 242 ? 8.546 4.633 13.406 1.00 91.19 242 ILE A O 1
ATOM 1905 N N . ILE A 1 243 ? 8.725 2.853 12.042 1.00 90.19 243 ILE A N 1
ATOM 1906 C CA . ILE A 1 243 ? 8.162 1.895 13.004 1.00 90.19 243 ILE A CA 1
ATOM 1907 C C . ILE A 1 243 ? 9.117 1.676 14.183 1.00 90.19 243 ILE A C 1
ATOM 1909 O O . ILE A 1 243 ? 8.654 1.505 15.301 1.00 90.19 243 ILE A O 1
ATOM 1913 N N . ILE A 1 244 ? 10.431 1.675 13.946 1.00 90.62 244 ILE A N 1
ATOM 1914 C CA . ILE A 1 244 ? 11.442 1.519 15.004 1.00 90.62 244 ILE A CA 1
ATOM 1915 C C . ILE A 1 244 ? 11.589 2.802 15.842 1.00 90.62 244 ILE A C 1
ATOM 1917 O O . ILE A 1 244 ? 11.916 2.718 17.022 1.00 90.62 244 ILE A O 1
ATOM 1921 N N . ASP A 1 245 ? 11.369 3.974 15.242 1.00 89.25 245 ASP A N 1
ATOM 1922 C CA . ASP A 1 245 ? 11.482 5.283 15.905 1.00 89.25 245 ASP A CA 1
ATOM 1923 C C . ASP A 1 245 ? 10.273 5.635 16.799 1.00 89.25 245 ASP A C 1
ATOM 1925 O O . ASP A 1 245 ? 10.371 6.525 17.642 1.00 89.25 245 ASP A O 1
ATOM 1929 N N . THR A 1 246 ? 9.135 4.948 16.632 1.00 81.50 246 THR A N 1
ATOM 1930 C CA . THR A 1 246 ? 7.904 5.170 17.421 1.00 81.50 246 THR A CA 1
ATOM 1931 C C . THR A 1 246 ? 7.778 4.213 18.599 1.00 81.50 246 THR A C 1
ATOM 1933 O O . THR A 1 246 ? 7.397 4.692 19.694 1.00 81.50 246 THR A O 1
#

InterPro domains:
  IPR005821 Ion transport domain [PF00520] (74-246)
  IPR015925 Ryanodine/Inositol 1,4,5-trisphosphate receptor [PTHR13715] (67-246)

Radius of gyration: 34.89 Å; chains: 1; bounding box: 85×49×94 Å

Secondary structure (DSSP, 8-state):
-TTTHHHHHHTTS---------------------------------------EEETTEEE-S--HHHHHHHHHHHHTSHHHHHHHHHHHHHHHHHHT-GGGGHHHHTHHHHHSHHHHHHHHHHHTTHHHHHHHHHHHHHHHHHHHHHHHHHSGGGSPEEE-SSTT---EEETTSSHHHHHHHHHHHHHHSTT-GGGTS----GGGGGS--TTHHHHHHHHHHHHHHHIIIIIIIIHHHHHHHHHH-

Foldseek 3Di:
DVVVVVVVVPPPDDDDDDDDDDDDDDYDDDDDDDDDDDDDDDDDDPPPPFPFDDDPNDTDTPDDVVVVVVVVVVQCVDVVSVVVVVVVVLVVCCVVPHVVSVVVVVVVVCVVDPVSVVLVCLQPVVVVVLVVLVVVLLVVLLVLLVVCLPQVQVQAAWDPDPPPPDNDTHRCSNDSVSSSVVSVVCCPPPLFFPLVRGNPPPVVVVVVDDPVVVVVVVVVVCSRVVRRCPNVVPSVVVSVVSSVVD

Organism: Aphanomyces astaci (NCBI:txid112090)

Sequence (246 aa):
MLEGWKRHAANGKTLSTSPGHADTFPSHRSPPPLSQPSTSITTLSHSAAAYNWTIGGVQFENVRLTNIVRSLGFLLLNPVYVYYVVYLSMAILGFAGHNFLFAFHLFDILLRFPELTIIVHAVAWPWKSLVLSFCLMMIAIYIFAIVGFTYFRHQFPTVASSVVNSTDAVAECGMLLSCYLTTFDQTFKNNGGIGASLVVLPRAHLATQTPDDLMNWGPRLVFDNLFNIVILLIIVNIFFGIIIDT